Protein AF-A0A7K3VJS0-F1 (afdb_monomer)

Organism: Rhizobium leguminosarum (NCBI:txid384)

Nearest PDB structures (foldseek):
  4r7q-assembly1_A-2  TM=4.501E-01  e=2.913E+00  Vibrio cholerae O1 biovar El Tor str. N16961
  7kb3-assembly1_B  TM=5.210E-01  e=4.791E+00  Vibrio cholerae O1 biovar El Tor str. N16961

Secondary structure (DSSP, 8-state):
--HHHHHHHHHHHHHHTHHHHHHHHTT---GGGSS----HHHHHHIIIIII-S-PPPHHHHHH-HHHHHHHHHH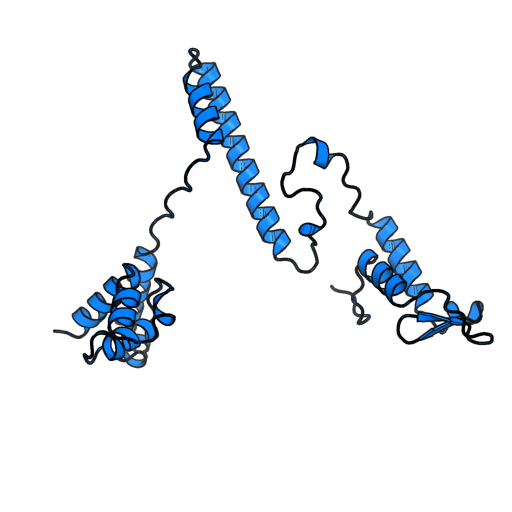HHHT----PPPPPPHHHHHHHHHHHT---HHHHHHHHHHHHHHHHHHHHHHHHHHHHHT-TT--GGGSS-SS--GGGGSS---S--HHHHHHHHHHHHHHH-TTTTSGGGTEEEETTEEEESSSS--EEE-HHHHHHHHHHHT--TTS----

Solvent-accessible surface area (backbone atoms only — not comparable to full-atom values): 13170 Å² total; per-residue (Å²): 135,54,71,65,54,51,51,49,53,38,47,53,29,28,57,74,50,49,42,28,54,53,16,50,76,68,75,42,87,30,72,78,36,65,55,58,64,68,42,53,58,51,39,27,48,40,26,51,73,59,70,67,43,95,49,63,49,36,66,57,34,70,72,34,66,69,56,41,49,51,46,50,53,50,50,60,67,65,61,61,77,74,75,76,76,80,78,48,71,68,55,52,52,51,53,53,54,49,68,68,47,85,52,65,68,63,34,51,54,53,47,52,55,52,52,50,52,50,51,53,51,51,53,52,52,51,51,51,55,54,43,58,71,38,97,87,45,69,58,88,73,50,85,53,104,65,82,51,79,74,59,73,78,71,68,88,79,69,76,50,76,64,58,30,50,53,41,44,53,50,52,49,46,63,61,32,50,80,68,53,22,47,75,68,48,28,37,58,56,93,60,24,34,27,49,69,75,74,77,84,54,71,78,37,51,47,70,58,44,48,51,51,28,60,71,38,70,48,56,96,79,80,58,80,82,128

pLDDT: mean 75.09, std 15.07, range [31.38, 94.44]

Structure (mmCIF, N/CA/C/O backbone):
data_AF-A0A7K3VJS0-F1
#
_entry.id   AF-A0A7K3VJS0-F1
#
loop_
_atom_site.group_PDB
_atom_site.id
_atom_site.type_symbol
_atom_site.label_atom_id
_atom_site.label_alt_id
_atom_site.label_comp_id
_atom_site.label_asym_id
_atom_site.label_entity_id
_atom_site.label_seq_id
_atom_site.pdbx_PDB_ins_code
_atom_site.Cartn_x
_atom_site.Cartn_y
_atom_site.Cartn_z
_atom_site.occupancy
_atom_site.B_iso_or_equiv
_atom_site.auth_seq_id
_atom_site.auth_comp_id
_atom_site.auth_asym_id
_atom_site.auth_atom_id
_atom_site.pdbx_PDB_model_num
ATOM 1 N N . MET A 1 1 ? -3.621 -41.413 -10.146 1.00 56.91 1 MET A N 1
ATOM 2 C CA . MET A 1 1 ? -2.907 -40.200 -9.717 1.00 56.91 1 MET A CA 1
ATOM 3 C C . MET A 1 1 ? -2.670 -40.283 -8.224 1.00 56.91 1 MET A C 1
ATOM 5 O O . MET A 1 1 ? -3.555 -40.734 -7.501 1.00 56.91 1 MET A O 1
ATOM 9 N N . THR A 1 2 ? -1.460 -39.964 -7.783 1.00 78.81 2 THR A N 1
ATOM 10 C CA . THR A 1 2 ? -1.054 -40.026 -6.371 1.00 78.81 2 THR A CA 1
ATOM 11 C C . THR A 1 2 ? -1.471 -38.754 -5.616 1.00 78.81 2 THR A C 1
ATOM 13 O O . THR A 1 2 ? -1.730 -37.713 -6.218 1.00 78.81 2 THR A O 1
ATOM 16 N N . LEU A 1 3 ? -1.534 -38.809 -4.278 1.00 77.75 3 LEU A N 1
ATOM 17 C CA . LEU A 1 3 ? -1.920 -37.675 -3.416 1.00 77.75 3 LEU A CA 1
ATOM 18 C C . LEU A 1 3 ? -1.090 -36.401 -3.684 1.00 77.75 3 LEU A C 1
ATOM 20 O O . LEU A 1 3 ? -1.613 -35.287 -3.639 1.00 77.75 3 LEU A O 1
ATOM 24 N N . LEU A 1 4 ? 0.201 -36.576 -3.982 1.00 81.25 4 LEU A N 1
ATOM 25 C CA . LEU A 1 4 ? 1.143 -35.493 -4.271 1.00 81.25 4 LEU A CA 1
ATOM 26 C C . LEU A 1 4 ? 0.910 -34.855 -5.645 1.00 81.25 4 LEU A C 1
ATOM 28 O O . LEU A 1 4 ? 1.086 -33.647 -5.789 1.00 81.25 4 LEU A O 1
ATOM 32 N N . GLU A 1 5 ? 0.479 -35.627 -6.643 1.00 84.50 5 GLU A N 1
ATOM 33 C CA . GLU A 1 5 ? 0.132 -35.097 -7.968 1.00 84.50 5 GLU A CA 1
ATOM 34 C C . GLU A 1 5 ? -1.086 -34.175 -7.884 1.00 84.50 5 GLU A C 1
ATOM 36 O O . GLU A 1 5 ? -1.047 -33.061 -8.402 1.00 84.50 5 GLU A O 1
ATOM 41 N N . HIS A 1 6 ? -2.123 -34.590 -7.149 1.00 84.00 6 HIS A N 1
ATOM 42 C CA . HIS A 1 6 ? -3.310 -33.767 -6.900 1.00 84.00 6 HIS A CA 1
ATOM 43 C C . HIS A 1 6 ? -2.983 -32.475 -6.138 1.00 84.00 6 HIS A C 1
ATOM 45 O O . HIS A 1 6 ? -3.546 -31.421 -6.435 1.00 84.00 6 HIS A O 1
ATOM 51 N N . LEU A 1 7 ? -2.074 -32.547 -5.158 1.00 87.12 7 LEU A N 1
ATOM 52 C CA . LEU A 1 7 ? -1.597 -31.377 -4.421 1.00 87.12 7 LEU A CA 1
ATOM 53 C C . LEU A 1 7 ? -0.838 -30.421 -5.350 1.00 87.12 7 LEU A C 1
ATOM 55 O O . LEU A 1 7 ? -1.084 -29.217 -5.337 1.00 87.12 7 LEU A O 1
ATOM 59 N N . ARG A 1 8 ? 0.063 -30.959 -6.178 1.00 89.25 8 ARG A N 1
ATOM 60 C CA . ARG A 1 8 ? 0.857 -30.188 -7.135 1.00 89.25 8 ARG A CA 1
ATOM 61 C C . ARG A 1 8 ? -0.026 -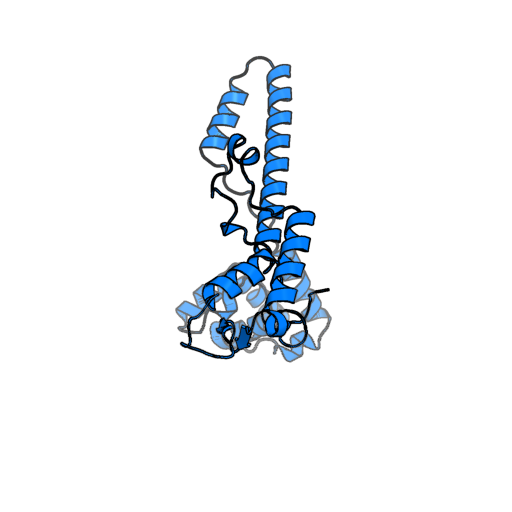29.466 -8.148 1.00 89.25 8 ARG A C 1
ATOM 63 O O . ARG A 1 8 ? 0.146 -28.263 -8.323 1.00 89.25 8 ARG A O 1
ATOM 70 N N . GLU A 1 9 ? -0.965 -30.178 -8.770 1.00 89.06 9 GLU A N 1
ATOM 71 C CA . GLU A 1 9 ? -1.903 -29.605 -9.742 1.00 89.06 9 GLU A CA 1
ATOM 72 C C . GLU A 1 9 ? -2.712 -28.465 -9.115 1.00 89.06 9 GLU A C 1
ATOM 74 O O . GLU A 1 9 ? -2.787 -27.375 -9.680 1.00 89.06 9 GLU A O 1
ATOM 79 N N . ALA A 1 10 ? -3.244 -28.673 -7.906 1.00 87.75 10 ALA A N 1
ATOM 80 C CA . ALA A 1 10 ? -4.001 -27.646 -7.201 1.00 87.75 10 ALA A CA 1
ATOM 81 C C . ALA A 1 10 ? -3.157 -26.401 -6.886 1.00 87.75 10 ALA A C 1
ATOM 83 O O . ALA A 1 10 ? -3.608 -25.274 -7.101 1.00 87.75 10 ALA A O 1
ATOM 84 N N . CYS A 1 11 ? -1.921 -26.582 -6.411 1.00 88.62 11 CYS A N 1
ATOM 85 C CA . CYS A 1 11 ? -0.998 -25.475 -6.163 1.00 88.62 11 CYS A CA 1
ATOM 86 C C . CYS A 1 11 ? -0.694 -24.694 -7.451 1.00 88.62 11 CYS A C 1
ATOM 88 O O . CYS A 1 11 ? -0.784 -23.465 -7.455 1.00 88.62 11 CYS A O 1
ATOM 90 N N . ASP A 1 12 ? -0.368 -25.390 -8.544 1.00 89.25 12 ASP A N 1
ATOM 91 C CA . ASP A 1 12 ? -0.012 -24.770 -9.825 1.00 89.25 12 ASP A CA 1
ATOM 92 C C . ASP A 1 12 ? -1.211 -24.020 -10.443 1.00 89.25 12 ASP A C 1
ATOM 94 O O . ASP A 1 12 ? -1.058 -22.896 -10.934 1.00 89.25 12 ASP A O 1
ATOM 98 N N . ALA A 1 13 ? -2.427 -24.562 -10.334 1.00 87.31 13 ALA A N 1
ATOM 99 C CA . ALA A 1 13 ? -3.652 -23.911 -10.804 1.00 87.31 13 ALA A CA 1
ATOM 100 C C . ALA A 1 13 ? -4.009 -22.641 -10.007 1.00 87.31 13 ALA A C 1
ATOM 102 O O . ALA A 1 13 ? -4.456 -21.645 -10.584 1.00 87.31 13 ALA A O 1
ATOM 103 N N . ILE A 1 14 ? -3.798 -22.640 -8.685 1.00 87.94 14 ILE A N 1
ATOM 104 C CA . ILE A 1 14 ? -4.045 -21.465 -7.830 1.00 87.94 14 ILE A CA 1
ATOM 105 C C . ILE A 1 14 ? -3.008 -20.367 -8.101 1.00 87.94 14 ILE A C 1
ATOM 107 O O . ILE A 1 14 ? -3.371 -19.196 -8.228 1.00 87.94 14 ILE A O 1
ATOM 111 N N . ILE A 1 15 ? -1.726 -20.728 -8.226 1.00 86.62 15 ILE A N 1
ATOM 112 C CA . ILE A 1 15 ? -0.634 -19.767 -8.455 1.00 86.62 15 ILE A CA 1
ATOM 113 C C . ILE A 1 15 ? -0.745 -19.121 -9.839 1.00 86.62 15 ILE A C 1
ATOM 115 O O . ILE A 1 15 ? -0.616 -17.902 -9.964 1.00 86.62 15 ILE A O 1
ATOM 119 N N . SER A 1 16 ? -1.009 -19.920 -10.875 1.00 84.06 16 SER A N 1
ATOM 120 C CA . SER A 1 16 ? -1.151 -19.436 -12.256 1.00 84.06 16 SER A CA 1
ATOM 121 C C . SER A 1 16 ? -2.384 -18.552 -12.464 1.00 84.06 16 SER A C 1
ATOM 123 O O . SER A 1 16 ? -2.432 -17.771 -13.413 1.00 84.06 16 SER A O 1
ATOM 125 N N . GLY A 1 17 ? -3.371 -18.636 -11.568 1.00 83.62 17 GLY A N 1
ATOM 126 C CA . GLY A 1 17 ? -4.652 -17.955 -11.716 1.00 83.62 17 GLY A CA 1
ATOM 127 C C . GLY A 1 17 ? -5.646 -18.701 -12.608 1.00 83.62 17 GLY A C 1
ATOM 128 O O . GLY A 1 17 ? -6.677 -18.128 -12.933 1.00 83.62 17 GLY A O 1
ATOM 129 N N . GLN A 1 18 ? -5.389 -19.967 -12.953 1.00 86.62 18 GLN A N 1
ATOM 130 C CA . GLN A 1 18 ? -6.345 -20.822 -13.669 1.00 86.62 18 GLN A CA 1
ATOM 131 C C . GLN A 1 18 ? -7.509 -21.275 -12.773 1.00 86.62 18 GLN A C 1
ATOM 133 O O . GLN A 1 18 ? -8.640 -21.405 -13.238 1.00 86.62 18 GLN A O 1
ATOM 138 N N . ALA A 1 19 ? -7.270 -21.451 -11.470 1.00 86.00 19 ALA A N 1
ATOM 139 C CA . ALA A 1 19 ? -8.288 -21.872 -10.506 1.00 86.00 19 ALA A CA 1
ATOM 140 C C . ALA A 1 19 ? -9.569 -21.005 -10.479 1.00 86.00 19 ALA A C 1
ATOM 142 O O . ALA A 1 19 ? -10.664 -21.576 -10.502 1.00 86.00 19 ALA A O 1
ATOM 143 N N . PRO A 1 20 ? -9.511 -19.654 -10.444 1.00 88.06 20 PRO A N 1
ATOM 144 C CA . PRO A 1 20 ? -10.721 -18.835 -10.510 1.00 88.06 20 PRO A CA 1
ATOM 145 C C . PRO A 1 20 ? -11.451 -18.940 -11.856 1.00 88.06 20 PRO A C 1
ATOM 147 O O . PRO A 1 20 ? -12.677 -18.820 -11.870 1.00 88.06 20 PRO A O 1
ATOM 150 N N . ASP A 1 21 ? -10.743 -19.169 -12.962 1.00 87.56 21 ASP A N 1
ATOM 151 C CA . ASP A 1 21 ? -11.348 -19.279 -14.293 1.00 87.56 21 ASP A CA 1
ATOM 152 C C . ASP A 1 21 ? -12.063 -20.624 -14.471 1.00 87.56 21 ASP A C 1
ATOM 154 O O . ASP A 1 21 ? -13.219 -20.662 -14.899 1.00 87.56 21 ASP A O 1
ATOM 158 N N . GLU A 1 22 ? -11.449 -21.718 -14.020 1.00 88.25 22 GLU A N 1
ATOM 159 C CA . GLU A 1 22 ? -12.091 -23.034 -13.979 1.00 88.25 22 GLU A CA 1
ATOM 160 C C . GLU A 1 22 ? -13.287 -23.067 -13.009 1.00 88.25 22 GLU A C 1
ATOM 162 O O . GLU A 1 22 ? -14.330 -23.649 -13.318 1.00 88.25 22 GLU A O 1
ATOM 167 N N . ALA A 1 23 ? -13.187 -22.397 -11.854 1.00 87.12 23 ALA A N 1
ATOM 168 C CA . ALA A 1 23 ? -14.299 -22.280 -10.909 1.00 87.12 23 ALA A CA 1
ATOM 169 C C . ALA A 1 23 ? -15.492 -21.525 -11.520 1.00 87.12 23 ALA A C 1
ATOM 171 O O . ALA A 1 23 ? -16.637 -21.960 -11.369 1.00 87.12 23 ALA A O 1
ATOM 172 N N . LYS A 1 24 ? -15.241 -20.436 -12.263 1.00 88.00 24 LYS A N 1
ATOM 173 C CA . LYS A 1 24 ? -16.286 -19.712 -13.007 1.00 88.00 24 LYS A CA 1
ATOM 174 C C . LYS A 1 24 ? -16.923 -20.584 -14.083 1.00 88.00 24 LYS A C 1
ATOM 176 O O . LYS A 1 24 ? -18.149 -20.601 -14.180 1.00 88.00 24 LYS A O 1
ATOM 181 N N . ALA A 1 25 ? -16.123 -21.332 -14.847 1.00 88.25 25 ALA A N 1
ATOM 182 C CA . ALA A 1 25 ? -16.627 -22.244 -15.875 1.00 88.25 25 ALA A CA 1
ATOM 183 C C . ALA A 1 25 ? -17.594 -23.290 -15.290 1.00 88.25 25 ALA A C 1
ATOM 185 O O . ALA A 1 25 ? -18.598 -23.632 -15.911 1.00 88.25 25 ALA A O 1
ATOM 186 N N . LYS A 1 26 ? -17.344 -23.735 -14.053 1.00 85.94 26 LYS A N 1
ATOM 187 C CA . LYS A 1 26 ? -18.196 -24.683 -13.319 1.00 85.94 26 LYS A CA 1
ATOM 188 C C . LYS A 1 26 ? -19.285 -24.040 -12.451 1.00 85.94 26 LYS A C 1
ATOM 190 O O . LYS A 1 26 ? -19.929 -24.748 -11.681 1.00 85.94 26 LYS A O 1
ATOM 195 N N . LYS A 1 27 ? -19.519 -22.725 -12.564 1.00 84.81 27 LYS A N 1
ATOM 196 C CA . LYS A 1 27 ? -20.492 -21.960 -11.752 1.00 84.81 27 LYS A CA 1
ATOM 197 C C . LYS A 1 27 ? -20.283 -22.108 -10.232 1.00 84.81 27 LYS A C 1
ATOM 199 O O . LYS A 1 27 ? -21.239 -22.057 -9.463 1.00 84.81 27 LYS A O 1
ATOM 204 N N . GLN A 1 28 ? -19.038 -22.292 -9.800 1.00 85.94 28 GLN A N 1
ATOM 205 C CA . GLN A 1 28 ? -18.643 -22.357 -8.391 1.00 85.94 28 GLN A CA 1
ATOM 206 C C . GLN A 1 28 ? -18.147 -20.993 -7.897 1.00 85.94 28 GLN A C 1
ATOM 208 O O . GLN A 1 28 ? -17.777 -20.119 -8.689 1.00 85.94 28 GLN A O 1
ATOM 213 N N . ASP A 1 29 ? -18.113 -20.804 -6.575 1.00 82.25 29 ASP A N 1
ATOM 214 C CA . ASP A 1 29 ? -17.573 -19.575 -5.995 1.00 82.25 29 ASP A CA 1
ATOM 215 C C . ASP A 1 29 ? -16.065 -19.453 -6.284 1.00 82.25 29 ASP A C 1
ATOM 217 O O . ASP A 1 29 ? -15.248 -20.267 -5.849 1.00 82.25 29 ASP A O 1
ATOM 221 N N . SER A 1 30 ? -15.703 -18.414 -7.039 1.00 83.81 30 SER A N 1
ATOM 222 C CA . SER A 1 30 ? -14.322 -18.113 -7.429 1.00 83.81 30 SER A CA 1
ATOM 223 C C . SER A 1 30 ? -13.628 -17.143 -6.474 1.00 83.81 30 SER A C 1
ATOM 225 O O . SER A 1 30 ? -12.427 -16.913 -6.617 1.00 83.81 30 SER A O 1
ATOM 227 N N . ARG A 1 31 ? -14.346 -16.555 -5.500 1.00 84.44 31 ARG A N 1
ATOM 228 C CA . ARG A 1 31 ? -13.806 -15.520 -4.598 1.00 84.44 31 ARG A CA 1
ATOM 229 C C . ARG A 1 31 ? -12.595 -16.013 -3.814 1.00 84.44 31 ARG A C 1
ATOM 231 O O . ARG A 1 31 ? -11.603 -15.295 -3.737 1.00 84.44 31 ARG A O 1
ATOM 238 N N . GLN A 1 32 ? -12.654 -17.246 -3.321 1.00 81.19 32 GLN A N 1
ATOM 239 C CA . GLN A 1 32 ? -11.583 -17.878 -2.545 1.00 81.19 32 GLN A CA 1
ATOM 240 C C . GLN A 1 32 ? -10.274 -18.081 -3.334 1.00 81.19 32 GLN A C 1
ATOM 242 O O . GLN A 1 32 ? -9.201 -18.094 -2.742 1.00 81.19 32 GLN A O 1
ATOM 247 N N . PHE A 1 33 ? -10.345 -18.174 -4.668 1.00 84.25 33 PHE A N 1
ATOM 248 C CA . PHE A 1 33 ? -9.181 -18.376 -5.543 1.00 84.25 33 PHE A CA 1
ATOM 249 C C . PHE A 1 33 ? -8.634 -17.073 -6.145 1.00 84.25 33 PHE A C 1
ATOM 251 O O . PHE A 1 33 ? -7.720 -17.106 -6.967 1.00 84.25 33 PHE A O 1
ATOM 258 N N . ARG A 1 34 ? -9.205 -15.911 -5.792 1.00 81.19 34 ARG A N 1
ATOM 259 C CA . ARG A 1 34 ? -8.743 -14.613 -6.316 1.00 81.19 34 ARG A CA 1
ATOM 260 C C . ARG A 1 34 ? -7.384 -14.223 -5.758 1.00 81.19 34 ARG A C 1
ATOM 262 O O . ARG A 1 34 ? -6.564 -13.661 -6.482 1.00 81.19 34 ARG A O 1
ATOM 269 N N . SER A 1 35 ? -7.151 -14.498 -4.477 1.00 75.19 35 SER A N 1
ATOM 270 C CA . SER A 1 35 ? -5.809 -14.431 -3.923 1.00 75.19 35 SER A CA 1
ATOM 271 C C . SER A 1 35 ? -5.036 -15.615 -4.495 1.00 75.19 35 SER A C 1
ATOM 273 O O . SER A 1 35 ? -5.363 -16.768 -4.231 1.00 75.19 35 SER A O 1
ATOM 275 N N . ARG A 1 36 ? -3.993 -15.343 -5.286 1.00 81.81 36 ARG A N 1
ATOM 276 C CA . ARG A 1 36 ? -3.051 -16.353 -5.816 1.00 81.81 36 ARG A CA 1
ATOM 277 C C . ARG A 1 36 ? -2.152 -16.938 -4.712 1.00 81.81 36 ARG A C 1
ATOM 279 O O . ARG A 1 36 ? -0.967 -17.183 -4.913 1.00 81.81 36 ARG A O 1
ATOM 286 N N . ILE A 1 37 ? -2.711 -17.069 -3.513 1.00 85.56 37 ILE A N 1
ATOM 287 C CA . ILE A 1 37 ? -2.088 -17.582 -2.306 1.00 85.56 37 ILE A CA 1
ATOM 288 C C . ILE A 1 37 ? -2.635 -18.989 -2.117 1.00 85.56 37 ILE A C 1
ATOM 290 O O . ILE A 1 37 ? -3.847 -19.207 -2.018 1.00 85.56 37 ILE A O 1
ATOM 294 N N . VAL A 1 38 ? -1.725 -19.948 -2.062 1.00 88.06 38 VAL A N 1
ATOM 295 C CA . VAL A 1 38 ? -2.057 -21.345 -1.845 1.00 88.06 38 VAL A CA 1
ATOM 296 C C . VAL A 1 38 ? -2.277 -21.557 -0.352 1.00 88.06 38 VAL A C 1
ATOM 298 O O . VAL A 1 38 ? -1.357 -21.414 0.447 1.00 88.06 38 VAL A O 1
ATOM 301 N N . THR A 1 39 ? -3.495 -21.903 0.047 1.00 89.19 39 THR A N 1
ATOM 302 C CA . THR A 1 39 ? -3.802 -22.322 1.421 1.00 89.19 39 THR A CA 1
ATOM 303 C C . THR A 1 39 ? -4.314 -23.763 1.408 1.00 89.19 39 THR A C 1
ATOM 305 O O . THR A 1 39 ? -4.904 -24.182 0.407 1.00 89.19 39 THR A O 1
ATOM 308 N N . PRO A 1 40 ? -4.148 -24.534 2.500 1.00 88.88 40 PRO A N 1
ATOM 309 C CA . PRO A 1 40 ? -4.702 -25.889 2.598 1.00 88.88 40 PRO A CA 1
ATOM 310 C C . PRO A 1 40 ? -6.205 -25.952 2.297 1.00 88.88 40 PRO A C 1
ATOM 312 O O . PRO A 1 40 ? -6.701 -26.916 1.719 1.00 88.88 40 PRO A O 1
ATOM 315 N N . GLU A 1 41 ? -6.927 -24.897 2.670 1.00 88.50 41 GLU A N 1
ATOM 316 C CA . GLU A 1 41 ? -8.360 -24.770 2.436 1.00 88.50 41 GLU A CA 1
ATOM 317 C C . GLU A 1 41 ? -8.674 -24.509 0.961 1.00 88.50 41 GLU A C 1
ATOM 319 O O . GLU A 1 41 ? -9.507 -25.208 0.389 1.00 88.50 41 GLU A O 1
ATOM 324 N N . ASN A 1 42 ? -7.938 -23.604 0.307 1.00 88.94 42 ASN A N 1
ATOM 325 C CA . ASN A 1 42 ? -8.073 -23.368 -1.129 1.00 88.94 42 ASN A CA 1
ATOM 326 C C . ASN A 1 42 ? -7.761 -24.636 -1.937 1.00 88.94 42 ASN A C 1
ATOM 328 O O . ASN A 1 42 ? -8.504 -24.963 -2.858 1.00 88.94 42 ASN A O 1
ATOM 332 N N . ILE A 1 43 ? -6.720 -25.392 -1.571 1.00 88.12 43 ILE A N 1
ATOM 333 C CA . ILE A 1 43 ? -6.383 -26.655 -2.246 1.00 88.12 43 ILE A CA 1
ATOM 334 C C . ILE A 1 43 ? -7.538 -27.653 -2.131 1.00 88.12 43 ILE A C 1
ATOM 336 O O . ILE A 1 43 ? -8.010 -28.170 -3.142 1.00 88.12 43 ILE A O 1
ATOM 340 N N . TYR A 1 44 ? -8.035 -27.891 -0.915 1.00 88.19 44 TYR A N 1
ATOM 341 C CA . TYR A 1 44 ? -9.140 -28.823 -0.696 1.00 88.19 44 TYR A CA 1
ATOM 342 C C . TYR A 1 44 ? -10.395 -28.424 -1.483 1.00 88.19 44 TYR A C 1
ATOM 344 O O . TYR A 1 44 ? -11.015 -29.257 -2.147 1.00 88.19 44 TYR A O 1
ATOM 352 N N . GLN A 1 45 ? -10.754 -27.138 -1.447 1.00 86.19 45 GLN A N 1
ATOM 353 C CA . GLN A 1 45 ? -11.915 -26.618 -2.165 1.00 86.19 45 GLN A CA 1
ATOM 354 C C . GLN A 1 45 ? -11.745 -26.732 -3.683 1.00 86.19 45 GLN A C 1
ATOM 356 O O . GLN A 1 45 ? -12.710 -27.052 -4.375 1.00 86.19 45 GLN A O 1
ATOM 361 N N . TYR A 1 46 ? -10.538 -26.513 -4.205 1.00 87.19 46 TYR A N 1
ATOM 362 C CA . TYR A 1 46 ? -10.240 -26.675 -5.625 1.00 87.19 46 TYR A CA 1
ATOM 363 C C . TYR A 1 46 ? -10.385 -28.138 -6.066 1.00 87.19 46 TYR A C 1
ATOM 365 O O . TYR A 1 46 ? -11.159 -28.429 -6.980 1.00 87.19 46 TYR A O 1
ATOM 373 N N . CYS A 1 47 ? -9.752 -29.076 -5.358 1.00 87.75 47 CYS A N 1
ATOM 374 C CA . CYS A 1 47 ? -9.854 -30.508 -5.652 1.00 87.75 47 CYS A CA 1
ATOM 375 C C . CYS A 1 47 ? -11.315 -30.990 -5.613 1.00 87.75 47 CYS A C 1
ATOM 377 O O . CYS A 1 47 ? -11.809 -31.579 -6.574 1.00 87.75 47 CYS A O 1
ATOM 379 N N . LYS A 1 48 ? -12.044 -30.647 -4.542 1.00 85.94 48 LYS A N 1
ATOM 380 C CA . LYS A 1 48 ? -13.414 -31.120 -4.310 1.00 85.94 48 LYS A CA 1
ATOM 381 C C . LYS A 1 48 ? -14.451 -30.468 -5.223 1.00 85.94 48 LYS A C 1
ATOM 383 O O . LYS A 1 48 ? -15.279 -31.163 -5.806 1.00 85.94 48 LYS A O 1
ATOM 388 N N . LYS A 1 49 ? -14.459 -29.134 -5.316 1.00 82.62 49 LYS A N 1
ATOM 389 C CA . LYS A 1 49 ? -15.521 -28.385 -6.015 1.00 82.62 49 LYS A CA 1
ATOM 390 C C . LYS A 1 49 ? -15.198 -28.108 -7.474 1.00 82.62 49 LYS A C 1
ATOM 392 O O . LYS A 1 49 ? -16.118 -28.047 -8.285 1.00 82.62 49 LYS A O 1
ATOM 397 N N . VAL A 1 50 ? -13.922 -27.911 -7.809 1.00 83.50 50 VAL A N 1
ATOM 398 C CA . VAL A 1 50 ? -13.516 -27.552 -9.172 1.00 83.50 50 VAL A CA 1
ATOM 399 C C . VAL A 1 50 ? -13.129 -28.789 -9.960 1.00 83.50 50 VAL A C 1
ATOM 401 O O . VAL A 1 50 ? -13.646 -28.959 -11.052 1.00 83.50 50 VAL A O 1
ATOM 404 N N . LYS A 1 51 ? -12.293 -29.693 -9.455 1.00 84.12 51 LYS A N 1
ATOM 405 C CA . LYS A 1 51 ? -11.876 -30.873 -10.238 1.00 84.12 51 LYS A CA 1
ATOM 406 C C . LYS A 1 51 ? -12.694 -32.138 -9.970 1.00 84.12 51 LYS A C 1
ATOM 408 O O . LYS A 1 51 ? -12.679 -33.034 -10.805 1.00 84.12 51 LYS A O 1
ATOM 413 N N . SER A 1 52 ? -13.476 -32.161 -8.890 1.00 81.31 52 SER A N 1
ATOM 414 C CA . SER A 1 52 ? -14.357 -33.278 -8.515 1.00 81.31 52 SER A CA 1
ATOM 415 C C . SER A 1 52 ? -13.617 -34.595 -8.241 1.00 81.31 52 SER A C 1
ATOM 417 O O . SER A 1 52 ? -14.208 -35.662 -8.377 1.00 81.31 52 SER A O 1
ATOM 419 N N . TYR A 1 53 ? -12.345 -34.526 -7.835 1.00 82.44 53 TYR A N 1
ATOM 420 C CA . TYR A 1 53 ? -11.589 -35.677 -7.335 1.00 82.44 53 TYR A CA 1
ATOM 421 C C . TYR A 1 53 ? -11.308 -35.533 -5.834 1.00 82.44 53 TYR A C 1
ATOM 423 O O . TYR A 1 53 ? -11.209 -34.420 -5.305 1.00 82.44 53 TYR A O 1
ATOM 431 N N . ASP A 1 54 ? -11.143 -36.667 -5.146 1.00 76.44 54 ASP A N 1
ATOM 432 C CA . ASP A 1 54 ? -10.765 -36.690 -3.732 1.00 76.44 54 ASP A CA 1
ATOM 433 C C . ASP A 1 54 ? -9.281 -36.334 -3.573 1.00 76.44 54 ASP A C 1
ATOM 435 O O . ASP A 1 54 ? -8.370 -37.146 -3.748 1.00 76.44 54 ASP A O 1
ATOM 439 N N . GLY A 1 55 ? -9.039 -35.054 -3.294 1.00 76.56 55 GLY A N 1
ATOM 440 C CA . GLY A 1 55 ? -7.733 -34.534 -2.903 1.00 76.56 55 GLY A CA 1
ATOM 441 C C . GLY A 1 55 ? -7.484 -34.652 -1.393 1.00 76.56 55 GLY A C 1
ATOM 442 O O . GLY A 1 55 ? -8.399 -34.977 -0.631 1.00 76.56 55 GLY A O 1
ATOM 443 N N . PRO A 1 56 ? -6.259 -34.339 -0.929 1.00 80.50 56 PRO A N 1
ATOM 444 C CA . PRO A 1 56 ? -5.959 -34.299 0.497 1.00 80.50 56 PRO A CA 1
ATOM 445 C C . PRO A 1 56 ? -6.899 -33.328 1.218 1.00 80.50 56 PRO A C 1
ATOM 447 O O . PRO A 1 56 ? -7.057 -32.170 0.822 1.00 80.50 56 PRO A O 1
ATOM 450 N N . HIS A 1 57 ? -7.522 -33.802 2.298 1.00 86.25 57 HIS A N 1
ATOM 451 C CA . HIS A 1 57 ? -8.350 -32.954 3.144 1.00 86.25 57 HIS A CA 1
ATOM 452 C C . HIS A 1 57 ? -7.486 -31.867 3.794 1.00 86.25 57 HIS A C 1
ATOM 454 O O . HIS A 1 57 ? -6.337 -32.118 4.161 1.00 86.25 57 HIS A O 1
ATOM 460 N N . PHE A 1 58 ? -8.029 -30.663 3.998 1.00 84.69 58 PHE A N 1
ATOM 461 C CA . PHE A 1 58 ? -7.267 -29.550 4.584 1.00 84.69 58 PHE A CA 1
ATOM 462 C C . PHE A 1 58 ? -6.664 -29.909 5.955 1.00 84.69 58 PHE A C 1
ATOM 464 O O . PHE A 1 58 ? -5.557 -29.484 6.277 1.00 84.69 58 PHE A O 1
ATOM 471 N N . ALA A 1 59 ? -7.369 -30.728 6.744 1.00 87.19 59 ALA A N 1
ATOM 472 C CA . ALA A 1 59 ? -6.884 -31.230 8.030 1.00 87.19 59 ALA A CA 1
ATOM 473 C C . ALA A 1 59 ? -5.668 -32.156 7.866 1.00 87.19 59 ALA A C 1
ATOM 475 O O . ALA A 1 59 ? -4.722 -32.060 8.637 1.00 87.19 59 ALA A O 1
ATOM 476 N N . THR A 1 60 ? -5.656 -32.994 6.827 1.00 85.62 60 THR A N 1
ATOM 477 C CA . THR A 1 60 ? -4.533 -33.882 6.499 1.00 85.62 60 THR A CA 1
ATOM 478 C C . THR A 1 60 ? -3.300 -33.088 6.076 1.00 85.62 60 THR A C 1
ATOM 480 O O . THR A 1 60 ? -2.196 -33.406 6.503 1.00 85.62 60 THR A O 1
ATOM 483 N N . ILE A 1 61 ? -3.483 -32.017 5.295 1.00 85.75 61 ILE A N 1
ATOM 484 C CA . ILE A 1 61 ? -2.388 -31.112 4.907 1.00 85.75 61 ILE A CA 1
ATOM 485 C C . ILE A 1 61 ? -1.819 -30.396 6.139 1.00 85.75 61 ILE A C 1
ATOM 487 O O . ILE A 1 61 ? -0.612 -30.242 6.247 1.00 85.75 61 ILE A O 1
ATOM 491 N N . ARG A 1 62 ? -2.673 -29.972 7.082 1.00 87.50 62 ARG A N 1
ATOM 492 C CA . ARG A 1 62 ? -2.229 -29.316 8.325 1.00 87.50 62 ARG A CA 1
ATOM 493 C C . ARG A 1 62 ? -1.548 -30.269 9.306 1.00 87.50 62 ARG A C 1
ATOM 495 O O . ARG A 1 62 ? -0.679 -29.834 10.049 1.00 87.50 62 ARG A O 1
ATOM 502 N N . ALA A 1 63 ? -1.964 -31.533 9.337 1.00 88.50 63 ALA A N 1
ATOM 503 C CA . ALA A 1 63 ? -1.418 -32.535 10.247 1.00 88.50 63 ALA A CA 1
ATOM 504 C C . ALA A 1 63 ? -0.067 -33.097 9.779 1.00 88.50 63 ALA A C 1
ATOM 506 O O . ALA A 1 63 ? 0.716 -33.546 10.611 1.00 88.50 63 ALA A O 1
ATOM 507 N N . ASN A 1 64 ? 0.207 -33.086 8.469 1.00 89.38 64 ASN A N 1
ATOM 508 C CA . ASN A 1 64 ? 1.469 -33.569 7.922 1.00 89.38 64 ASN A CA 1
ATOM 509 C C . ASN A 1 64 ? 2.445 -32.396 7.679 1.00 89.38 64 ASN A C 1
ATOM 511 O O . ASN A 1 64 ? 2.181 -31.569 6.799 1.00 89.38 64 ASN A O 1
ATOM 515 N N . PRO A 1 65 ? 3.578 -32.331 8.404 1.00 88.25 65 PRO A N 1
ATOM 516 C CA . PRO A 1 65 ? 4.537 -31.237 8.271 1.00 88.25 65 PRO A CA 1
ATOM 517 C C . PRO A 1 65 ? 5.157 -31.149 6.868 1.00 88.25 65 PRO A C 1
ATOM 519 O O . PRO A 1 65 ? 5.360 -30.045 6.375 1.00 88.25 65 PRO A O 1
ATOM 522 N N . GLU A 1 66 ? 5.371 -32.275 6.183 1.00 88.25 66 GLU A N 1
ATOM 523 C CA . GLU A 1 66 ? 5.985 -32.304 4.846 1.00 88.25 66 GLU A CA 1
ATOM 524 C C . GLU A 1 66 ? 5.075 -31.666 3.783 1.00 88.25 66 GLU A C 1
ATOM 526 O O . GLU A 1 66 ? 5.524 -30.926 2.905 1.00 88.25 66 GLU A O 1
ATOM 531 N N . LEU A 1 67 ? 3.762 -31.918 3.870 1.00 87.00 67 LEU A N 1
ATOM 532 C CA . LEU A 1 67 ? 2.781 -31.332 2.951 1.00 87.00 67 LEU A CA 1
ATOM 533 C C . LEU A 1 67 ? 2.620 -29.831 3.194 1.00 87.00 67 LEU A C 1
ATOM 535 O O . LEU A 1 67 ? 2.427 -29.063 2.249 1.00 87.00 67 LEU A O 1
ATOM 539 N N . LEU A 1 68 ? 2.691 -29.415 4.455 1.00 88.75 68 LEU A N 1
ATOM 540 C CA . LEU A 1 68 ? 2.613 -28.013 4.832 1.00 88.75 68 LEU A CA 1
ATOM 541 C C . LEU A 1 68 ? 3.855 -27.252 4.355 1.00 88.75 68 LEU A C 1
ATOM 543 O O . LEU A 1 68 ? 3.715 -26.207 3.718 1.00 88.75 68 LEU A O 1
ATOM 547 N N . GLU A 1 69 ? 5.045 -27.819 4.554 1.00 90.50 69 GLU A N 1
ATOM 548 C CA . GLU A 1 69 ? 6.305 -27.272 4.044 1.00 90.50 69 GLU A CA 1
ATOM 549 C C . GLU A 1 69 ? 6.280 -27.131 2.516 1.00 90.50 69 GLU A C 1
ATOM 551 O O . GLU A 1 69 ? 6.649 -26.082 1.979 1.00 90.50 69 GLU A O 1
ATOM 556 N N . TYR A 1 70 ? 5.754 -28.128 1.798 1.00 89.00 70 TYR A N 1
ATOM 557 C CA . TYR A 1 70 ? 5.586 -28.045 0.347 1.00 89.00 70 TYR A CA 1
ATOM 558 C C . TYR A 1 70 ? 4.721 -26.847 -0.077 1.00 89.00 70 TYR A C 1
ATOM 560 O O . TYR A 1 70 ? 5.084 -26.098 -0.991 1.00 89.00 70 TYR A O 1
ATOM 568 N N . VAL A 1 71 ? 3.581 -26.633 0.586 1.00 88.44 71 VAL A N 1
ATOM 569 C CA . VAL A 1 71 ? 2.678 -25.506 0.297 1.00 88.44 71 VAL A CA 1
ATOM 570 C C . VAL A 1 71 ? 3.352 -24.164 0.598 1.00 88.44 71 VAL A C 1
ATOM 572 O O . VAL A 1 71 ? 3.225 -23.213 -0.181 1.00 88.44 71 VAL A O 1
ATOM 575 N N . GLU A 1 72 ? 4.109 -24.075 1.688 1.00 88.56 72 GLU A N 1
ATOM 576 C CA . GLU A 1 72 ? 4.869 -22.874 2.030 1.00 88.56 72 GLU A CA 1
ATOM 577 C C . GLU A 1 72 ? 5.962 -22.557 1.011 1.00 88.56 72 GLU A C 1
ATOM 579 O O . GLU A 1 72 ? 6.078 -21.408 0.574 1.00 88.56 72 GLU A O 1
ATOM 584 N N . LEU A 1 73 ? 6.743 -23.555 0.595 1.00 86.94 73 LEU A N 1
ATOM 585 C CA . LEU A 1 73 ? 7.775 -23.398 -0.431 1.00 86.94 73 LEU A CA 1
ATOM 586 C C . LEU A 1 73 ? 7.167 -22.928 -1.754 1.00 86.94 73 LEU A C 1
ATOM 588 O O . LEU A 1 73 ? 7.704 -22.021 -2.394 1.00 86.94 73 LEU A O 1
ATOM 592 N N . ARG A 1 74 ? 5.997 -23.457 -2.125 1.00 85.50 74 ARG A N 1
ATOM 593 C CA . ARG A 1 74 ? 5.263 -22.999 -3.309 1.00 85.50 74 ARG A CA 1
ATOM 594 C C . ARG A 1 74 ? 4.844 -21.533 -3.203 1.00 85.50 74 ARG A C 1
ATOM 596 O O . ARG A 1 74 ? 5.110 -20.776 -4.134 1.00 85.50 74 ARG A O 1
ATOM 603 N N . ASN A 1 75 ? 4.298 -21.095 -2.070 1.00 85.56 75 ASN A N 1
ATOM 604 C CA . ASN A 1 75 ? 3.970 -19.681 -1.843 1.00 85.56 75 ASN A CA 1
ATOM 605 C C . ASN A 1 75 ? 5.199 -18.759 -1.814 1.00 85.56 75 ASN A C 1
ATOM 607 O O . ASN A 1 75 ? 5.115 -17.602 -2.221 1.00 85.56 75 ASN A O 1
ATOM 611 N N . LYS A 1 76 ? 6.343 -19.237 -1.317 1.00 81.94 76 LYS A N 1
ATOM 612 C CA . LYS A 1 76 ? 7.603 -18.478 -1.347 1.00 81.94 76 LYS A CA 1
ATOM 613 C C . LYS A 1 76 ? 8.103 -18.328 -2.784 1.00 81.94 76 LYS A C 1
ATOM 615 O O . LYS A 1 76 ? 8.473 -17.227 -3.177 1.00 81.94 76 LYS A O 1
ATOM 620 N N . SER A 1 77 ? 8.029 -19.395 -3.582 1.00 73.56 77 SER A N 1
ATOM 621 C CA . SER A 1 77 ? 8.417 -19.383 -5.000 1.00 73.56 77 SER A CA 1
ATOM 622 C C . SER A 1 77 ? 7.484 -18.551 -5.890 1.00 73.56 77 SER A C 1
ATOM 624 O O . SER A 1 77 ? 7.927 -17.994 -6.889 1.00 73.56 77 SER A O 1
ATOM 626 N N . SER A 1 78 ? 6.203 -18.419 -5.521 1.00 67.00 78 SER A N 1
ATOM 627 C CA . SER A 1 78 ? 5.217 -17.638 -6.279 1.00 67.00 78 SER A CA 1
ATOM 628 C C . SER A 1 78 ? 5.312 -16.130 -6.056 1.00 67.00 78 SER A C 1
ATOM 630 O O . SER A 1 78 ? 4.656 -15.367 -6.771 1.00 67.00 78 SER A O 1
ATOM 632 N N . A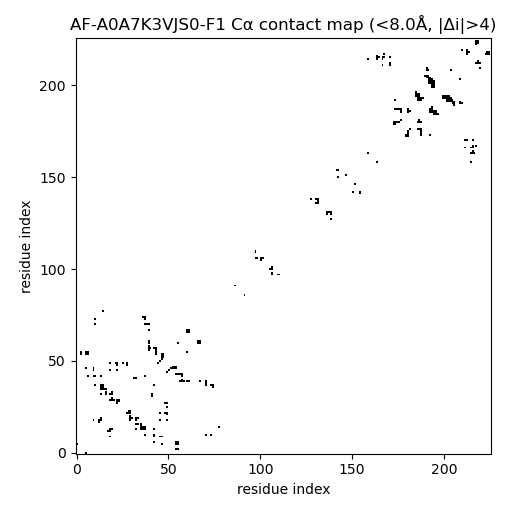RG A 1 79 ? 6.142 -15.672 -5.108 1.00 64.75 79 ARG A N 1
ATOM 633 C CA . ARG A 1 79 ? 6.546 -14.265 -5.002 1.00 64.75 79 ARG A CA 1
ATOM 634 C C . ARG A 1 79 ? 7.497 -13.935 -6.152 1.00 64.75 79 ARG A C 1
ATOM 636 O O . ARG A 1 79 ? 8.681 -13.693 -5.951 1.00 64.75 79 ARG A O 1
ATOM 643 N N . VAL A 1 80 ? 6.960 -13.936 -7.369 1.00 56.12 80 VAL A N 1
ATOM 644 C CA . VAL A 1 80 ? 7.621 -13.361 -8.537 1.00 56.12 80 VAL A CA 1
ATOM 645 C C . VAL A 1 80 ? 7.996 -11.925 -8.156 1.00 56.12 80 VAL A C 1
ATOM 647 O O . VAL A 1 80 ? 7.137 -11.220 -7.606 1.00 56.12 80 VAL A O 1
ATOM 650 N N . PRO A 1 81 ? 9.247 -11.479 -8.383 1.00 53.25 81 PRO A N 1
ATOM 651 C CA . PRO A 1 81 ? 9.599 -10.082 -8.185 1.00 53.25 81 PRO A CA 1
ATOM 652 C C . PRO A 1 81 ? 8.579 -9.252 -8.957 1.00 53.25 81 PRO A C 1
ATOM 654 O O . PRO A 1 81 ? 8.366 -9.484 -10.147 1.00 53.25 81 PRO A O 1
ATOM 657 N N . ARG A 1 82 ? 7.871 -8.362 -8.249 1.00 55.34 82 ARG A N 1
ATOM 658 C CA . ARG A 1 82 ? 6.895 -7.454 -8.857 1.00 55.34 82 ARG A CA 1
ATOM 659 C C . ARG A 1 82 ? 7.529 -6.892 -10.119 1.00 55.34 82 ARG A C 1
ATOM 661 O O . ARG A 1 82 ? 8.594 -6.282 -10.029 1.00 55.34 82 ARG A O 1
ATOM 668 N N . THR A 1 83 ? 6.898 -7.125 -11.268 1.00 53.91 83 THR A N 1
ATOM 669 C CA . THR A 1 83 ? 7.325 -6.511 -12.522 1.00 53.91 83 THR A CA 1
ATOM 670 C C . THR A 1 83 ? 7.510 -5.022 -12.237 1.00 53.91 83 THR A C 1
ATOM 672 O O . THR A 1 83 ? 6.601 -4.436 -11.629 1.00 53.91 83 THR A O 1
ATOM 675 N N . PRO A 1 84 ? 8.675 -4.429 -12.559 1.00 57.56 84 PRO A N 1
ATOM 676 C CA . PRO A 1 84 ? 8.920 -3.032 -12.241 1.00 57.56 84 PRO A CA 1
ATOM 677 C C . PRO A 1 84 ? 7.764 -2.205 -12.795 1.00 57.56 84 PRO A C 1
ATOM 679 O O . PRO A 1 84 ? 7.255 -2.478 -13.888 1.00 57.56 84 PRO A O 1
ATOM 682 N N . ALA A 1 85 ? 7.288 -1.256 -11.989 1.00 61.59 85 ALA A N 1
ATOM 683 C CA . ALA A 1 85 ? 6.189 -0.394 -12.387 1.00 61.59 85 ALA A CA 1
ATOM 684 C C . ALA A 1 85 ? 6.515 0.226 -13.753 1.00 61.59 85 ALA A C 1
ATOM 686 O O . ALA A 1 85 ? 7.647 0.658 -13.980 1.00 61.59 85 ALA A O 1
ATOM 687 N N . LYS A 1 86 ? 5.538 0.237 -14.669 1.00 70.31 86 LYS A N 1
ATOM 688 C CA . LYS A 1 86 ? 5.720 0.874 -15.978 1.00 70.31 86 LYS A CA 1
ATOM 689 C C . LYS A 1 86 ? 6.168 2.320 -15.759 1.00 70.31 86 LYS A C 1
ATOM 691 O O . LYS A 1 86 ? 5.528 3.041 -14.992 1.00 70.31 86 LYS A O 1
ATOM 696 N N . GLN A 1 87 ? 7.257 2.709 -16.419 1.00 75.44 87 GLN A N 1
ATOM 697 C CA . GLN A 1 87 ? 7.738 4.087 -16.396 1.00 75.44 87 GLN A CA 1
ATOM 698 C C . GLN A 1 87 ? 6.654 5.015 -16.954 1.00 75.44 87 GLN A C 1
ATOM 700 O O . GLN A 1 87 ? 5.936 4.651 -17.889 1.00 75.44 87 GLN A O 1
ATOM 705 N N . THR A 1 88 ? 6.502 6.194 -16.355 1.00 82.25 88 THR A N 1
ATOM 706 C CA . THR A 1 88 ? 5.552 7.202 -16.844 1.00 82.25 88 THR A CA 1
ATOM 707 C C . THR A 1 88 ? 6.093 7.884 -18.099 1.00 82.25 88 THR A C 1
ATOM 709 O O . THR A 1 88 ? 7.305 7.978 -18.260 1.00 82.25 88 THR A O 1
ATOM 712 N N . GLU A 1 89 ? 5.220 8.427 -18.954 1.00 82.62 89 GLU A N 1
ATOM 713 C CA . GLU A 1 89 ? 5.629 9.156 -20.174 1.00 82.62 89 GLU A CA 1
ATOM 714 C C . GLU A 1 89 ? 6.671 10.242 -19.869 1.00 82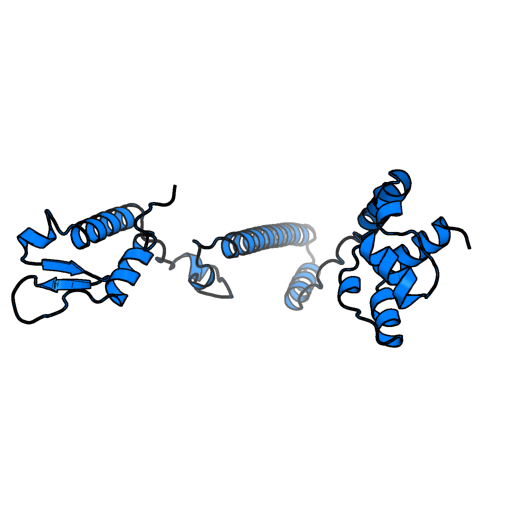.62 89 GLU A C 1
ATOM 716 O O . GLU A 1 89 ? 7.725 10.285 -20.489 1.00 82.62 89 GLU A O 1
ATOM 721 N N . HIS A 1 90 ? 6.462 11.013 -18.800 1.00 81.31 90 HIS A N 1
ATOM 722 C CA . HIS A 1 90 ? 7.430 12.017 -18.358 1.00 81.31 90 HIS A CA 1
ATOM 723 C C . HIS A 1 90 ? 8.793 11.434 -17.928 1.00 81.31 90 HIS A C 1
ATOM 725 O O . HIS A 1 90 ? 9.829 12.054 -18.132 1.00 81.31 90 HIS A O 1
ATOM 731 N N . GLN A 1 91 ? 8.829 10.234 -17.332 1.00 83.00 91 GLN A N 1
ATOM 732 C CA . GLN A 1 91 ? 10.102 9.578 -17.001 1.00 83.00 91 GLN A CA 1
ATOM 733 C C . GLN A 1 91 ? 10.841 9.131 -18.261 1.00 83.00 91 GLN A C 1
ATOM 735 O O . GLN A 1 91 ? 12.067 9.203 -18.292 1.00 83.00 91 GLN A O 1
ATOM 740 N N . VAL A 1 92 ? 10.102 8.690 -19.282 1.00 86.38 92 VAL A N 1
ATOM 741 C CA . VAL A 1 92 ? 10.664 8.353 -20.592 1.00 86.38 92 VAL A CA 1
ATOM 742 C C . VAL A 1 92 ? 11.257 9.604 -21.239 1.00 86.38 92 VAL A C 1
ATOM 744 O O . VAL A 1 92 ? 12.418 9.577 -21.624 1.00 86.38 92 VAL A O 1
ATOM 747 N N . GLU A 1 93 ? 10.533 10.726 -21.243 1.00 90.19 93 GLU A N 1
ATOM 748 C CA . GLU A 1 93 ? 11.029 12.007 -21.770 1.00 90.19 93 GLU A CA 1
ATOM 749 C C . GLU A 1 93 ? 12.311 12.485 -21.075 1.00 90.19 93 GLU A C 1
ATOM 751 O O . GLU A 1 93 ? 13.252 12.916 -21.741 1.00 90.19 93 GLU A O 1
ATOM 756 N N . VAL A 1 94 ? 12.374 12.393 -19.742 1.00 86.69 94 VAL A N 1
ATOM 757 C CA . VAL A 1 94 ? 13.570 12.771 -18.970 1.00 86.69 94 VAL A CA 1
ATOM 758 C C . VAL A 1 94 ? 14.748 11.856 -19.307 1.00 86.69 94 VAL A C 1
ATOM 760 O O . VAL A 1 94 ? 15.849 12.348 -19.541 1.00 86.69 94 VAL A O 1
ATOM 763 N N . ASN A 1 95 ? 14.530 10.541 -19.390 1.00 88.31 95 ASN A N 1
ATOM 764 C CA . ASN A 1 95 ? 15.579 9.594 -19.779 1.00 88.31 95 ASN A CA 1
ATOM 765 C C . ASN A 1 95 ? 16.076 9.863 -21.210 1.00 88.31 95 ASN A C 1
ATOM 767 O O . ASN A 1 95 ? 17.279 9.839 -21.466 1.00 88.31 95 ASN A O 1
ATOM 771 N N . ASP A 1 96 ? 15.166 10.163 -22.136 1.00 91.50 96 ASP A N 1
ATOM 772 C CA . ASP A 1 96 ? 15.503 10.509 -23.515 1.00 91.50 96 ASP A CA 1
ATOM 773 C C . ASP A 1 96 ? 16.290 11.821 -23.595 1.00 91.50 96 ASP A C 1
ATOM 775 O O . ASP A 1 96 ? 17.228 11.925 -24.385 1.00 91.50 96 ASP A O 1
ATOM 779 N N . ALA A 1 97 ? 15.957 12.812 -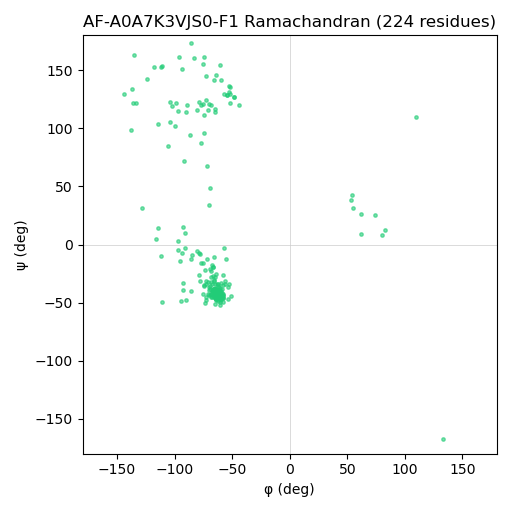22.763 1.00 88.75 97 ALA A N 1
ATOM 780 C CA . ALA A 1 97 ? 16.714 14.054 -22.654 1.00 88.75 97 ALA A CA 1
ATOM 781 C C . ALA A 1 97 ? 18.140 13.809 -22.133 1.00 88.75 97 ALA A C 1
ATOM 783 O O . ALA A 1 97 ? 19.090 14.318 -22.727 1.00 88.75 97 ALA A O 1
ATOM 784 N N . LEU A 1 98 ? 18.305 12.976 -21.099 1.00 88.38 98 LEU A N 1
ATOM 785 C CA . LEU A 1 98 ? 19.620 12.590 -20.567 1.00 88.38 98 LEU A CA 1
ATOM 786 C C . LEU A 1 98 ? 20.469 11.855 -21.611 1.00 88.38 98 LEU A C 1
ATOM 788 O O . LEU A 1 98 ? 21.667 12.101 -21.736 1.00 88.38 98 LEU A O 1
ATOM 792 N N . ASN A 1 99 ? 19.853 10.988 -22.414 1.00 89.44 99 ASN A N 1
ATOM 793 C CA . ASN A 1 99 ? 20.550 10.240 -23.460 1.00 89.44 99 ASN A CA 1
ATOM 794 C C . ASN A 1 99 ? 21.045 11.118 -24.619 1.00 89.44 99 ASN A C 1
ATOM 796 O O . ASN A 1 99 ? 21.991 10.735 -25.307 1.00 89.44 99 ASN A O 1
ATOM 800 N N . ARG A 1 100 ? 20.438 12.292 -24.831 1.00 92.31 100 ARG A N 1
ATOM 801 C CA . ARG A 1 100 ? 20.859 13.265 -25.855 1.00 92.31 100 ARG A CA 1
ATOM 802 C C . ARG A 1 100 ? 22.082 14.088 -25.443 1.00 92.31 100 ARG A C 1
ATOM 804 O O . ARG A 1 100 ? 22.616 14.812 -26.279 1.00 92.31 100 ARG A O 1
ATOM 811 N N . ILE A 1 101 ? 22.530 13.989 -24.192 1.00 90.75 101 ILE A N 1
ATOM 812 C CA . ILE A 1 101 ? 23.720 14.689 -23.705 1.00 90.75 101 ILE A CA 1
ATOM 813 C C . ILE A 1 101 ? 24.973 13.990 -24.248 1.00 90.75 101 ILE A C 1
ATOM 815 O O . ILE A 1 101 ? 25.192 12.799 -24.016 1.00 90.75 101 ILE A O 1
ATOM 819 N N . THR A 1 102 ? 25.788 14.742 -24.991 1.00 89.06 102 THR A N 1
ATOM 820 C CA . THR A 1 102 ? 26.999 14.239 -25.662 1.00 89.06 102 THR A CA 1
ATOM 821 C C . THR A 1 102 ? 28.150 13.991 -24.687 1.00 89.06 102 THR A C 1
ATOM 823 O O . THR A 1 102 ? 28.935 13.066 -24.880 1.00 89.06 102 THR A O 1
ATOM 826 N N . SER A 1 103 ? 28.252 14.824 -23.648 1.00 94.44 103 SER A N 1
ATOM 827 C CA . SER A 1 103 ? 29.262 14.717 -22.594 1.00 94.44 103 SER A CA 1
ATOM 828 C C . SER A 1 103 ? 28.948 13.533 -21.680 1.00 94.44 103 SER A C 1
ATOM 830 O O . SER A 1 103 ? 27.842 13.424 -21.150 1.00 94.44 103 SER A O 1
ATOM 832 N N . ILE A 1 104 ? 29.909 12.621 -21.527 1.00 88.12 104 ILE A N 1
ATOM 833 C CA . ILE A 1 104 ? 29.728 11.396 -20.737 1.00 88.12 104 ILE A CA 1
ATOM 834 C C . ILE A 1 104 ? 29.664 11.730 -19.245 1.00 88.12 104 ILE A C 1
ATOM 836 O O . ILE A 1 104 ? 28.786 11.209 -18.559 1.00 88.12 104 ILE A O 1
ATOM 840 N N . ASP A 1 105 ? 30.532 12.629 -18.781 1.00 90.25 105 ASP A N 1
ATOM 841 C CA . ASP A 1 105 ? 30.650 12.994 -17.367 1.00 90.25 105 ASP A CA 1
ATOM 842 C C . ASP A 1 105 ? 29.409 13.759 -16.882 1.00 90.25 105 ASP A C 1
ATOM 844 O O . ASP A 1 105 ? 28.831 13.428 -15.843 1.00 90.25 105 ASP A O 1
ATOM 848 N N . ASP A 1 106 ? 28.917 14.713 -17.682 1.00 88.50 106 ASP A N 1
ATOM 849 C CA . ASP A 1 106 ? 27.692 15.458 -17.361 1.00 88.50 106 ASP A CA 1
ATOM 850 C C . ASP A 1 106 ? 26.472 14.537 -17.357 1.00 88.50 106 ASP A C 1
ATOM 852 O O . ASP A 1 106 ? 25.613 14.612 -16.478 1.00 88.50 106 ASP A O 1
ATOM 856 N N . ARG A 1 107 ? 26.403 13.621 -18.331 1.00 91.00 107 ARG A N 1
ATOM 857 C CA . ARG A 1 107 ? 25.326 12.637 -18.407 1.00 91.00 107 ARG A CA 1
ATOM 858 C C . ARG A 1 107 ? 25.326 11.736 -17.178 1.00 91.00 107 ARG A C 1
ATOM 860 O O . ARG A 1 107 ? 24.260 11.507 -16.621 1.00 91.00 107 ARG A O 1
ATOM 867 N N . GLN A 1 108 ? 26.484 11.226 -16.762 1.00 90.56 108 GLN A N 1
ATOM 868 C CA . GLN A 1 108 ? 26.581 10.358 -15.589 1.00 90.56 108 GLN A CA 1
ATOM 869 C C . GLN A 1 108 ? 26.168 11.092 -14.308 1.00 90.56 108 GLN A C 1
ATOM 871 O O . GLN A 1 108 ? 25.358 10.567 -13.550 1.00 90.56 108 GLN A O 1
ATOM 876 N N . THR A 1 109 ? 26.642 12.324 -14.119 1.00 92.62 109 THR A N 1
ATOM 877 C CA . THR A 1 109 ? 26.307 13.141 -12.942 1.00 92.62 109 THR A CA 1
ATOM 878 C C . THR A 1 109 ? 24.797 13.385 -12.851 1.00 92.62 109 THR A C 1
ATOM 880 O O . THR A 1 109 ? 24.182 13.186 -11.808 1.00 92.62 109 THR A O 1
ATOM 883 N N . LEU A 1 110 ? 24.162 13.729 -13.975 1.00 89.81 110 LEU A N 1
ATOM 884 C CA . LEU A 1 110 ? 22.714 13.937 -14.030 1.00 89.81 110 LEU A CA 1
ATOM 885 C C . LEU A 1 110 ? 21.916 12.642 -13.833 1.00 89.81 110 LEU A C 1
ATOM 887 O O . LEU A 1 110 ? 20.821 12.680 -13.272 1.00 89.81 110 LEU A O 1
ATOM 891 N N . TRP A 1 111 ? 22.436 11.493 -14.275 1.00 90.38 111 TRP A N 1
ATOM 892 C CA . TRP A 1 111 ? 21.820 10.199 -13.971 1.00 90.38 111 TRP A CA 1
ATOM 893 C C . TRP A 1 111 ? 21.820 9.922 -12.472 1.00 90.38 111 TRP A C 1
ATOM 895 O O . TRP A 1 111 ? 20.777 9.547 -11.941 1.00 90.38 111 TRP A O 1
ATOM 905 N N . GLU A 1 112 ? 22.944 10.150 -11.794 1.00 91.75 112 GLU A N 1
ATOM 906 C CA . GLU A 1 112 ? 23.072 9.954 -10.348 1.00 91.75 112 GLU A CA 1
ATOM 907 C C . GLU A 1 112 ? 22.089 10.848 -9.572 1.00 91.75 112 GLU A C 1
ATOM 909 O O . GLU A 1 112 ? 21.325 10.342 -8.747 1.00 91.75 112 GLU A O 1
ATOM 914 N N . GLU A 1 113 ? 21.999 12.139 -9.911 1.00 90.94 113 GLU A N 1
ATOM 915 C CA . GLU A 1 113 ? 21.038 13.061 -9.285 1.00 90.94 113 GLU A CA 1
ATOM 916 C C . GLU A 1 113 ? 19.574 12.651 -9.526 1.00 90.94 113 GLU A C 1
ATOM 918 O O . GLU A 1 113 ? 18.728 12.728 -8.628 1.00 90.94 113 GLU A O 1
ATOM 923 N N . VAL A 1 114 ? 19.241 12.189 -10.736 1.00 90.31 114 VAL A N 1
ATOM 924 C CA . VAL A 1 114 ? 17.881 11.733 -11.063 1.00 90.31 114 VAL A CA 1
ATOM 925 C C . VAL A 1 114 ? 17.538 10.437 -10.326 1.00 90.31 114 VAL A C 1
ATOM 927 O O . VAL A 1 114 ? 16.398 10.276 -9.875 1.00 90.31 114 VAL A O 1
ATOM 930 N N . GLU A 1 115 ? 18.489 9.517 -10.184 1.00 88.50 115 GLU A N 1
ATOM 931 C CA . GLU A 1 115 ? 18.339 8.282 -9.408 1.00 88.50 115 GLU A CA 1
ATOM 932 C C . GLU A 1 115 ? 18.102 8.602 -7.921 1.00 88.50 115 GLU A C 1
ATOM 934 O O . GLU A 1 115 ? 17.152 8.091 -7.315 1.00 88.50 115 GLU A O 1
ATOM 939 N N . GLU A 1 116 ? 18.888 9.521 -7.354 1.00 91.19 116 GLU A N 1
ATOM 940 C CA . GLU A 1 116 ? 18.750 9.983 -5.971 1.00 91.19 116 GLU A CA 1
ATOM 941 C C . GLU A 1 116 ? 17.395 10.666 -5.739 1.00 91.19 116 GLU A C 1
ATOM 943 O O . GLU A 1 116 ? 16.664 10.327 -4.801 1.00 91.19 116 GLU A O 1
ATOM 948 N N . GLY A 1 117 ? 16.978 11.550 -6.650 1.00 84.62 117 GLY A N 1
ATOM 949 C CA . GLY A 1 117 ? 15.665 12.193 -6.599 1.00 84.62 117 GLY A CA 1
ATOM 950 C C . GLY A 1 117 ? 14.506 11.190 -6.674 1.00 84.62 117 GLY A C 1
ATOM 951 O O . GLY A 1 117 ? 13.491 11.340 -5.979 1.00 84.62 117 GLY A O 1
ATOM 952 N N . ARG A 1 118 ? 14.642 10.121 -7.472 1.00 85.31 118 ARG A N 1
ATOM 953 C CA . ARG A 1 118 ? 13.657 9.024 -7.536 1.00 85.31 118 ARG A CA 1
ATOM 954 C C . ARG A 1 118 ? 13.594 8.252 -6.224 1.00 85.31 118 ARG A C 1
ATOM 956 O O . ARG A 1 118 ? 12.485 7.969 -5.759 1.00 85.31 118 ARG A O 1
ATOM 963 N N . ALA A 1 119 ? 14.740 7.946 -5.620 1.00 83.38 119 ALA A N 1
ATOM 964 C CA . ALA A 1 119 ? 14.810 7.275 -4.326 1.00 83.38 119 ALA A CA 1
ATOM 965 C C . ALA A 1 119 ? 14.160 8.125 -3.223 1.00 83.38 119 ALA A C 1
ATOM 967 O O . ALA A 1 119 ? 13.262 7.645 -2.526 1.00 83.38 119 ALA A O 1
ATOM 968 N N . ALA A 1 120 ? 14.501 9.412 -3.130 1.00 82.38 120 ALA A N 1
ATOM 969 C CA . ALA A 1 120 ? 13.910 10.339 -2.166 1.00 82.38 120 ALA A CA 1
ATOM 970 C C . ALA A 1 120 ? 12.381 10.438 -2.317 1.00 82.38 120 ALA A C 1
ATOM 972 O O . ALA A 1 120 ? 11.639 10.362 -1.333 1.00 82.38 120 ALA A O 1
ATOM 973 N N . LYS A 1 121 ? 11.881 10.517 -3.557 1.00 82.88 121 LYS A N 1
ATOM 974 C CA . LYS A 1 121 ? 10.438 10.512 -3.842 1.00 82.88 121 LYS A CA 1
ATOM 975 C C . LYS A 1 121 ? 9.765 9.205 -3.419 1.00 82.88 121 LYS A C 1
ATOM 977 O O . LYS A 1 121 ? 8.657 9.236 -2.882 1.00 82.88 121 LYS A O 1
ATOM 982 N N . ALA A 1 122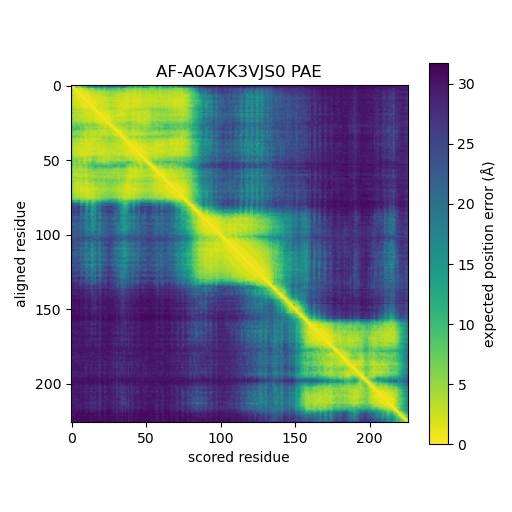 ? 10.401 8.057 -3.654 1.00 77.38 122 ALA A N 1
ATOM 983 C CA . ALA A 1 122 ? 9.876 6.764 -3.221 1.00 77.38 122 ALA A CA 1
ATOM 984 C C . ALA A 1 122 ? 9.776 6.684 -1.690 1.00 77.38 122 ALA A C 1
ATOM 986 O O . ALA A 1 122 ? 8.735 6.277 -1.174 1.00 77.38 122 ALA A O 1
ATOM 987 N N . HIS A 1 123 ? 10.804 7.147 -0.973 1.00 77.31 123 HIS A N 1
ATOM 988 C CA . HIS A 1 123 ? 10.801 7.233 0.488 1.00 77.31 123 HIS A CA 1
ATOM 989 C C . HIS A 1 123 ? 9.679 8.144 1.005 1.00 77.31 123 HIS A C 1
ATOM 991 O O . HIS A 1 123 ? 8.918 7.741 1.884 1.00 77.31 123 HIS A O 1
ATOM 997 N N . ALA A 1 124 ? 9.509 9.333 0.421 1.00 78.12 124 ALA A N 1
ATOM 998 C CA . ALA A 1 124 ? 8.421 10.243 0.778 1.00 78.12 124 ALA A CA 1
ATOM 999 C C . ALA A 1 124 ? 7.036 9.611 0.553 1.00 78.12 124 ALA A C 1
ATOM 1001 O O . ALA A 1 124 ? 6.171 9.692 1.423 1.00 78.12 124 ALA A O 1
ATOM 1002 N N . ASN A 1 125 ? 6.833 8.918 -0.571 1.00 72.69 125 ASN A N 1
ATOM 1003 C CA . ASN A 1 125 ? 5.577 8.217 -0.847 1.00 72.69 125 ASN A CA 1
ATOM 1004 C C . ASN A 1 125 ? 5.295 7.099 0.169 1.00 72.69 125 ASN A C 1
ATOM 1006 O O . ASN A 1 125 ? 4.150 6.940 0.590 1.00 72.69 125 ASN A O 1
ATOM 1010 N N . MET A 1 126 ? 6.315 6.339 0.585 1.00 71.75 126 MET A N 1
ATOM 1011 C CA . MET A 1 126 ? 6.164 5.322 1.633 1.00 71.75 126 MET A CA 1
ATOM 1012 C C . MET A 1 126 ? 5.774 5.947 2.974 1.00 71.75 126 MET A C 1
ATOM 1014 O O . MET A 1 126 ? 4.867 5.447 3.638 1.00 71.75 126 MET A O 1
ATOM 1018 N N . LEU A 1 127 ? 6.415 7.056 3.357 1.00 74.25 127 LEU A N 1
ATOM 1019 C CA . LEU A 1 127 ? 6.077 7.789 4.579 1.00 74.25 127 LEU A CA 1
ATOM 1020 C C . LEU A 1 127 ? 4.642 8.314 4.534 1.00 74.25 127 LEU A C 1
ATOM 1022 O O . LEU A 1 127 ? 3.901 8.125 5.492 1.00 74.25 127 LEU A O 1
ATOM 1026 N N . LEU A 1 128 ? 4.214 8.899 3.414 1.00 72.12 128 LEU A N 1
ATOM 1027 C CA . LEU A 1 128 ? 2.832 9.347 3.233 1.00 72.12 128 LEU A CA 1
ATOM 1028 C C . LEU A 1 128 ? 1.836 8.190 3.345 1.00 72.12 128 LEU A C 1
ATOM 1030 O O . LEU A 1 128 ? 0.808 8.331 4.004 1.00 72.12 128 LEU A O 1
ATOM 1034 N N . GLN A 1 129 ? 2.148 7.034 2.757 1.00 68.19 129 GLN A N 1
ATOM 1035 C CA . GLN A 1 129 ? 1.307 5.847 2.874 1.00 68.19 129 GLN A CA 1
ATOM 1036 C C . GLN A 1 129 ? 1.203 5.370 4.330 1.00 68.19 129 GLN A C 1
ATOM 1038 O O . GLN A 1 129 ? 0.108 5.053 4.792 1.00 68.19 129 GLN A O 1
ATOM 1043 N N . PHE A 1 130 ? 2.312 5.362 5.071 1.00 68.38 130 PHE A N 1
ATOM 1044 C CA . PHE A 1 130 ? 2.318 5.007 6.489 1.00 68.38 130 PHE A CA 1
ATOM 1045 C C . PHE A 1 130 ? 1.505 5.998 7.332 1.00 68.38 130 PHE A C 1
ATOM 1047 O O . PHE A 1 130 ? 0.642 5.589 8.106 1.00 68.38 130 PHE A O 1
ATOM 1054 N N . LEU A 1 131 ? 1.723 7.299 7.129 1.00 69.31 131 LEU A N 1
ATOM 1055 C CA . LEU A 1 131 ? 0.997 8.362 7.822 1.00 69.31 131 LEU A CA 1
ATOM 1056 C C . LEU A 1 131 ? -0.504 8.325 7.514 1.00 69.31 131 LEU A C 1
ATOM 1058 O O . LEU A 1 131 ? -1.303 8.541 8.416 1.00 69.31 131 LEU A O 1
ATOM 1062 N N . SER A 1 132 ? -0.901 7.973 6.287 1.00 59.06 132 SER A N 1
ATOM 1063 C CA . SER A 1 132 ? -2.319 7.844 5.913 1.00 59.06 132 SER A CA 1
ATOM 1064 C C . SER A 1 132 ? -3.045 6.701 6.627 1.00 59.06 132 SER A C 1
ATOM 1066 O O . SER A 1 132 ? -4.270 6.706 6.703 1.00 59.06 132 SER A O 1
ATOM 1068 N N . GLY A 1 133 ? -2.304 5.729 7.168 1.00 53.34 133 GLY A N 1
ATOM 1069 C CA . GLY A 1 133 ? -2.853 4.647 7.984 1.00 53.34 133 GLY A CA 1
ATOM 1070 C C . GLY A 1 133 ? -3.014 5.000 9.466 1.00 53.34 133 GLY A C 1
ATOM 1071 O O . GLY A 1 133 ? -3.615 4.218 10.201 1.00 53.34 133 GLY A O 1
ATOM 1072 N N . LEU A 1 134 ? -2.489 6.144 9.925 1.00 60.44 134 LEU A N 1
ATOM 1073 C CA . LEU A 1 134 ? -2.602 6.573 11.317 1.00 60.44 134 LEU A CA 1
ATOM 1074 C C . LEU A 1 134 ? -3.878 7.409 11.511 1.00 60.44 134 LEU A C 1
ATOM 1076 O O . LEU A 1 134 ? -3.999 8.480 10.918 1.00 60.44 134 LEU A O 1
ATOM 1080 N N . PRO A 1 135 ? -4.814 6.991 12.385 1.00 49.97 135 PRO A N 1
ATOM 1081 C CA . PRO A 1 135 ? -6.105 7.665 12.560 1.00 49.97 135 PRO A CA 1
ATOM 1082 C C . PRO A 1 135 ? -6.000 9.085 13.148 1.00 49.97 135 PRO A C 1
ATOM 1084 O O . PRO A 1 135 ? -6.987 9.812 13.164 1.00 49.97 135 PRO A O 1
ATOM 1087 N N . SER A 1 136 ? -4.823 9.487 13.633 1.00 53.84 136 SER A N 1
ATOM 1088 C CA . SER A 1 136 ? -4.527 10.820 14.173 1.00 53.84 136 SER A CA 1
ATOM 1089 C C . SER A 1 136 ? -3.865 11.772 13.167 1.00 53.84 136 SER A C 1
ATOM 1091 O O . SER A 1 136 ? -3.665 12.943 13.491 1.00 53.84 136 SER A O 1
ATOM 1093 N N . VAL A 1 137 ? -3.523 11.306 11.960 1.00 52.06 137 VAL A N 1
ATOM 1094 C CA . VAL A 1 137 ? -2.868 12.116 10.925 1.00 52.06 137 VAL A CA 1
ATOM 1095 C C . VAL A 1 137 ? -3.818 12.278 9.741 1.00 52.06 137 VAL A C 1
ATOM 1097 O O . VAL A 1 137 ? -3.993 11.373 8.930 1.00 52.06 137 VAL A O 1
ATOM 1100 N N . ILE A 1 138 ? -4.436 13.455 9.623 1.00 50.47 138 ILE A N 1
ATOM 1101 C CA . ILE A 1 138 ? -5.288 13.787 8.476 1.00 50.47 138 ILE A CA 1
ATOM 1102 C C . ILE A 1 138 ? -4.379 14.123 7.289 1.00 50.47 138 ILE A C 1
ATOM 1104 O O . ILE A 1 138 ? -4.022 15.278 7.064 1.00 50.47 138 ILE A O 1
ATOM 1108 N N . VAL A 1 139 ? -3.984 13.105 6.524 1.00 50.25 139 VAL A N 1
ATOM 1109 C CA . VAL A 1 139 ? -3.174 13.287 5.305 1.00 50.25 139 VAL A CA 1
ATOM 1110 C C . VAL A 1 139 ? -3.949 14.067 4.235 1.00 50.25 139 VAL A C 1
ATOM 1112 O O . VAL A 1 139 ? -3.349 14.830 3.488 1.00 50.25 139 VAL A O 1
ATOM 1115 N N . ASP A 1 140 ? -5.283 13.981 4.229 1.00 49.00 140 ASP A N 1
ATOM 1116 C CA . ASP A 1 140 ? -6.155 14.762 3.335 1.00 49.00 140 ASP A CA 1
ATOM 1117 C C . ASP A 1 140 ? -6.238 16.263 3.685 1.00 49.00 140 ASP A C 1
ATOM 1119 O O . ASP A 1 140 ? -6.717 17.056 2.875 1.00 49.00 140 ASP A O 1
ATOM 1123 N N . ALA A 1 141 ? -5.747 16.678 4.859 1.00 49.88 141 ALA A N 1
ATOM 1124 C CA . ALA A 1 141 ? -5.619 18.087 5.244 1.00 49.88 141 ALA A CA 1
ATOM 1125 C C . ALA A 1 141 ? -4.251 18.679 4.858 1.00 49.88 141 ALA A C 1
ATOM 1127 O O . ALA A 1 141 ? -4.017 19.873 5.056 1.00 49.88 141 ALA A O 1
ATOM 1128 N N . LEU A 1 142 ? -3.342 17.871 4.296 1.00 47.53 142 LEU A N 1
ATOM 1129 C CA . LEU A 1 142 ? -2.136 18.381 3.653 1.00 47.53 142 LEU A CA 1
ATOM 1130 C C . LEU A 1 142 ? -2.531 18.930 2.273 1.00 47.53 142 LEU A C 1
ATOM 1132 O O . LEU A 1 142 ? -3.057 18.183 1.442 1.00 47.53 142 LEU A O 1
ATOM 1136 N N . PRO A 1 143 ? -2.315 20.227 1.996 1.00 40.22 143 PRO A N 1
ATOM 1137 C CA . PRO A 1 143 ? -2.732 20.811 0.735 1.00 40.22 143 PRO A CA 1
ATOM 1138 C C . PRO A 1 143 ? -1.957 20.181 -0.430 1.00 40.22 143 PRO A C 1
ATOM 1140 O O . PRO A 1 143 ? -0.751 20.368 -0.584 1.00 40.22 143 PRO A O 1
ATOM 1143 N N . GLY A 1 144 ? -2.693 19.466 -1.286 1.00 41.16 144 GLY A N 1
ATOM 1144 C CA . GLY A 1 144 ? -2.273 19.095 -2.633 1.00 41.16 144 GLY A CA 1
ATOM 1145 C C . GLY A 1 144 ? -1.971 17.610 -2.837 1.00 41.16 144 GLY A C 1
ATOM 1146 O O . GLY A 1 144 ? -0.890 17.125 -2.527 1.00 41.16 144 GLY A O 1
ATOM 1147 N N . LYS A 1 145 ? -2.846 16.932 -3.595 1.00 44.81 145 LYS A N 1
ATOM 1148 C CA . LYS A 1 145 ? -2.550 15.667 -4.310 1.00 44.81 145 LYS A CA 1
ATOM 1149 C C . LYS A 1 145 ? -1.358 15.763 -5.287 1.00 44.81 145 LYS A C 1
ATOM 1151 O O . LYS A 1 145 ? -0.994 14.773 -5.917 1.00 44.81 145 LYS A O 1
ATOM 1156 N N . LYS A 1 146 ? -0.760 16.948 -5.437 1.00 46.41 146 LYS A N 1
ATOM 1157 C CA . LYS A 1 146 ? 0.481 17.221 -6.162 1.00 46.41 146 LYS A CA 1
ATOM 1158 C C . LYS A 1 146 ? 1.293 18.210 -5.323 1.00 46.41 146 LYS A C 1
ATOM 1160 O O . LYS A 1 146 ? 1.004 19.402 -5.329 1.00 46.41 146 LYS A O 1
ATOM 1165 N N . MET A 1 147 ? 2.254 17.703 -4.556 1.00 48.31 147 MET A N 1
ATOM 1166 C CA . MET A 1 147 ? 3.172 18.542 -3.787 1.00 48.31 147 MET A CA 1
ATOM 1167 C C . MET A 1 147 ? 4.205 19.177 -4.728 1.00 48.31 147 MET A C 1
ATOM 1169 O O . MET A 1 147 ? 5.045 18.475 -5.288 1.00 48.31 147 MET A O 1
ATOM 1173 N N . THR A 1 148 ? 4.132 20.494 -4.911 1.00 44.78 148 THR A N 1
ATOM 1174 C CA . THR A 1 148 ? 5.206 21.336 -5.465 1.00 44.78 148 THR A CA 1
ATOM 1175 C C . THR A 1 148 ? 6.048 21.913 -4.324 1.00 44.78 148 THR A C 1
ATOM 1177 O O . THR A 1 148 ? 5.536 22.129 -3.227 1.00 44.78 148 THR A O 1
ATOM 1180 N N . ILE A 1 149 ? 7.334 22.176 -4.581 1.00 47.88 149 ILE A N 1
ATOM 1181 C CA . ILE A 1 149 ? 8.314 22.669 -3.589 1.00 47.88 149 ILE A CA 1
ATOM 1182 C C . ILE A 1 149 ? 7.848 23.980 -2.922 1.00 47.88 149 ILE A C 1
ATOM 1184 O O . ILE A 1 149 ? 8.069 24.173 -1.729 1.00 47.88 149 ILE A O 1
ATOM 1188 N N . ASP A 1 150 ? 7.105 24.827 -3.640 1.00 39.69 150 ASP A N 1
ATOM 1189 C CA . ASP A 1 150 ? 6.546 26.074 -3.100 1.00 39.69 150 ASP A CA 1
ATOM 1190 C C . ASP A 1 150 ? 5.466 25.856 -2.023 1.00 39.69 150 ASP A C 1
ATOM 1192 O O . ASP A 1 150 ? 5.329 26.669 -1.107 1.00 39.69 150 ASP A O 1
ATOM 1196 N N . ASN A 1 151 ? 4.756 24.721 -2.048 1.00 41.53 151 ASN A N 1
ATOM 1197 C CA . ASN A 1 151 ? 3.719 24.403 -1.059 1.00 41.53 151 ASN A CA 1
ATOM 1198 C C . ASN A 1 151 ? 4.299 23.971 0.299 1.00 41.53 151 ASN A C 1
ATOM 1200 O O . ASN A 1 151 ? 3.586 23.989 1.300 1.00 41.53 151 ASN A O 1
ATOM 1204 N N . LEU A 1 152 ? 5.589 23.616 0.366 1.00 44.47 152 LEU A N 1
ATOM 1205 C CA . LEU A 1 152 ? 6.268 23.280 1.624 1.00 44.47 152 LEU A CA 1
ATOM 1206 C C . LEU A 1 152 ? 6.560 24.517 2.485 1.00 44.47 152 LEU A C 1
ATOM 1208 O O . LEU A 1 152 ? 6.730 24.389 3.695 1.00 44.47 152 LEU A O 1
ATOM 1212 N N . ARG A 1 153 ? 6.603 25.717 1.892 1.00 40.22 153 ARG A N 1
ATOM 1213 C CA . ARG A 1 153 ? 6.894 26.962 2.621 1.00 40.22 153 ARG A CA 1
ATOM 1214 C C . ARG A 1 153 ? 5.669 27.620 3.262 1.00 40.22 153 ARG A C 1
ATOM 1216 O O . ARG A 1 153 ? 5.851 28.507 4.088 1.00 40.22 153 ARG A O 1
ATOM 1223 N N . VAL A 1 154 ? 4.445 27.200 2.922 1.00 41.53 154 VAL A N 1
ATOM 1224 C CA . VAL A 1 154 ? 3.201 27.906 3.308 1.00 41.53 154 VAL A CA 1
ATOM 1225 C C . VAL A 1 154 ? 2.168 26.982 3.976 1.00 41.53 154 VAL A C 1
ATOM 1227 O O . VAL A 1 154 ? 0.968 27.201 3.870 1.00 41.53 154 VAL A O 1
ATOM 1230 N N . ALA A 1 155 ? 2.595 25.948 4.704 1.00 39.34 155 ALA A N 1
ATOM 1231 C CA . ALA A 1 155 ? 1.669 25.090 5.454 1.00 39.34 155 ALA A CA 1
ATOM 1232 C C . ALA A 1 155 ? 1.714 25.352 6.975 1.00 39.34 155 ALA A C 1
ATOM 1234 O O . ALA A 1 155 ? 2.394 24.619 7.695 1.00 39.34 155 ALA A O 1
ATOM 1235 N N . PRO A 1 156 ? 0.977 26.342 7.520 1.00 44.59 156 PRO A N 1
ATOM 1236 C CA . PRO A 1 156 ? 0.733 26.437 8.951 1.00 44.59 156 PRO A CA 1
ATOM 1237 C C . PRO A 1 156 ? -0.569 25.693 9.292 1.00 44.59 156 PRO A C 1
ATOM 1239 O O . PRO A 1 156 ? -1.590 26.306 9.578 1.00 44.59 156 PRO A O 1
ATOM 1242 N N . THR A 1 157 ? -0.566 24.360 9.237 1.00 50.72 157 THR A N 1
ATOM 1243 C CA . THR A 1 157 ? -1.675 23.537 9.779 1.00 50.72 157 THR A CA 1
ATOM 1244 C C . THR A 1 157 ? -1.257 22.649 10.947 1.00 50.72 157 THR A C 1
ATOM 1246 O O . THR A 1 157 ? -2.073 21.916 11.499 1.00 50.72 157 THR A O 1
ATOM 1249 N N . ALA A 1 158 ? -0.014 22.768 11.414 1.00 55.94 158 ALA A N 1
ATOM 1250 C CA . ALA A 1 158 ? 0.387 22.251 12.711 1.00 55.94 158 ALA A CA 1
ATOM 1251 C C . ALA A 1 158 ? 0.395 23.412 13.711 1.00 55.94 158 ALA A C 1
ATOM 1253 O O . ALA A 1 158 ? 1.331 24.206 13.721 1.00 55.94 158 ALA A O 1
ATOM 1254 N N . LEU A 1 159 ? -0.646 23.514 14.547 1.00 60.28 159 LEU A N 1
ATOM 1255 C CA . LEU A 1 159 ? -0.575 24.320 15.770 1.00 60.28 159 LEU A CA 1
ATOM 1256 C C . LEU A 1 159 ? 0.718 23.952 16.506 1.00 60.28 159 LEU A C 1
ATOM 1258 O O . LEU A 1 159 ? 0.973 22.764 16.749 1.00 60.28 159 LEU A O 1
ATOM 1262 N N . ASP A 1 160 ? 1.529 24.956 16.833 1.00 66.75 160 ASP A N 1
ATOM 1263 C CA . ASP A 1 160 ? 2.761 24.761 17.582 1.00 66.75 160 ASP A CA 1
ATOM 1264 C C . ASP A 1 160 ? 2.439 24.141 18.961 1.00 66.75 160 ASP A C 1
ATOM 1266 O O . ASP A 1 160 ? 1.318 24.272 19.474 1.00 66.75 160 ASP A O 1
ATOM 1270 N N . PRO A 1 161 ? 3.383 23.414 19.580 1.00 65.81 161 PRO A N 1
ATOM 1271 C CA . PRO A 1 161 ? 3.131 22.724 20.844 1.00 65.81 161 PRO A CA 1
ATOM 1272 C C . PRO A 1 161 ? 2.680 23.665 21.974 1.00 65.81 161 PRO A C 1
ATOM 1274 O O . PRO A 1 161 ? 1.948 23.223 22.863 1.00 65.81 161 PRO A O 1
ATOM 1277 N N . THR A 1 162 ? 3.049 24.949 21.926 1.00 73.94 162 THR A N 1
ATOM 1278 C CA . THR A 1 162 ? 2.622 25.961 22.903 1.00 73.94 162 THR A CA 1
ATOM 1279 C C . THR A 1 162 ? 1.158 26.324 22.694 1.00 73.94 162 THR A C 1
ATOM 1281 O O . THR A 1 162 ? 0.377 26.254 23.643 1.00 73.94 162 THR A O 1
ATOM 1284 N N . SER A 1 163 ? 0.743 26.604 21.456 1.00 72.50 163 SER A N 1
ATOM 1285 C CA . SER A 1 163 ? -0.670 26.857 21.138 1.00 72.50 163 SER A CA 1
ATOM 1286 C C . SER A 1 163 ? -1.560 25.654 21.439 1.00 72.50 163 SER A C 1
ATOM 1288 O O . SER A 1 163 ? -2.661 25.819 21.959 1.00 72.50 163 SER A O 1
ATOM 1290 N N . LYS A 1 164 ? -1.079 24.422 21.212 1.00 72.75 164 LYS A N 1
ATOM 1291 C CA . LYS A 1 164 ? -1.807 23.210 21.629 1.00 72.75 164 LYS A CA 1
ATOM 1292 C C . LYS A 1 164 ? -1.977 23.128 23.143 1.00 72.75 164 LYS A C 1
ATOM 1294 O O . LYS A 1 164 ? -3.033 22.709 23.605 1.00 72.75 164 LYS A O 1
ATOM 1299 N N . LYS A 1 165 ? -0.966 23.517 23.925 1.00 76.12 165 LYS A N 1
ATOM 1300 C CA . LYS A 1 165 ? -1.062 23.544 25.391 1.00 76.12 165 LYS A CA 1
ATOM 1301 C C . LYS A 1 165 ? -2.108 24.561 25.858 1.00 76.12 165 LYS A C 1
ATOM 1303 O O . LYS A 1 165 ? -2.969 24.194 26.651 1.00 76.12 165 LYS A O 1
ATOM 1308 N N . LEU A 1 166 ? -2.087 25.772 25.300 1.00 78.38 166 LEU A 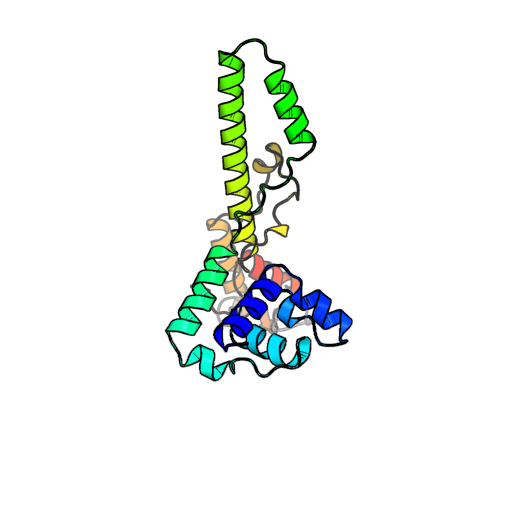N 1
ATOM 1309 C CA . LEU A 1 166 ? -3.074 26.818 25.595 1.00 78.38 166 LEU A CA 1
ATOM 1310 C C . LEU A 1 166 ? -4.500 26.384 25.229 1.00 78.38 166 LEU A C 1
ATOM 1312 O O . LEU A 1 166 ? -5.428 26.604 25.999 1.00 78.38 166 LEU A O 1
ATOM 1316 N N . LEU A 1 167 ? -4.677 25.698 24.096 1.00 78.81 167 LEU A N 1
ATOM 1317 C CA . LEU A 1 167 ? -5.977 25.150 23.699 1.00 78.81 167 LEU A CA 1
ATOM 1318 C C . LEU A 1 167 ? -6.481 24.069 24.660 1.00 78.81 167 LEU A C 1
ATOM 1320 O O . LEU A 1 167 ? -7.669 24.042 24.966 1.00 78.81 167 LEU A O 1
ATOM 1324 N N . ARG A 1 168 ? -5.607 23.200 25.182 1.00 77.69 168 ARG A N 1
ATOM 1325 C CA . ARG A 1 168 ? -6.005 22.215 26.205 1.00 77.69 168 ARG A CA 1
ATOM 1326 C C . ARG A 1 168 ? -6.394 22.879 27.521 1.00 77.69 168 ARG A C 1
ATOM 1328 O O . ARG A 1 168 ? -7.336 22.428 28.162 1.00 77.69 168 ARG A O 1
ATOM 1335 N N . GLU A 1 169 ? -5.679 23.926 27.923 1.00 82.38 169 GLU A N 1
ATOM 1336 C CA . GLU A 1 169 ? -6.009 24.711 29.118 1.00 82.38 169 GLU A CA 1
ATOM 1337 C C . GLU A 1 169 ? -7.360 25.423 28.959 1.00 82.38 169 GLU A C 1
ATOM 1339 O O . GLU A 1 169 ? -8.178 25.375 29.875 1.00 82.38 169 GLU A O 1
ATOM 1344 N N . LEU A 1 170 ? -7.635 25.980 27.774 1.00 80.94 170 LEU A N 1
ATOM 1345 C CA . LEU A 1 170 ? -8.920 26.595 27.437 1.00 80.94 170 LEU A CA 1
ATOM 1346 C C . LEU A 1 170 ? -10.069 25.580 27.431 1.00 80.94 170 LEU A C 1
ATOM 1348 O O . LEU A 1 170 ? -11.119 25.827 28.010 1.00 80.94 170 LEU A O 1
ATOM 1352 N N . VAL A 1 171 ? -9.891 24.418 26.801 1.00 82.12 171 VAL A N 1
ATOM 1353 C CA . VAL A 1 171 ? -10.913 23.360 26.824 1.00 82.12 171 VAL A CA 1
ATOM 1354 C C . VAL A 1 171 ? -11.166 22.902 28.259 1.00 82.12 171 VAL A C 1
ATOM 1356 O O . VAL A 1 171 ? -12.315 22.753 28.661 1.00 82.12 171 VAL A O 1
ATOM 1359 N N . ARG A 1 172 ? -10.108 22.736 29.063 1.00 81.62 172 ARG A N 1
ATOM 1360 C CA . ARG A 1 172 ? -10.236 22.344 30.468 1.00 81.62 172 ARG A CA 1
ATOM 1361 C C . ARG A 1 172 ? -11.056 23.362 31.258 1.00 81.62 172 ARG A C 1
ATOM 1363 O O . ARG A 1 172 ? -11.985 22.948 31.944 1.00 81.62 172 ARG A O 1
ATOM 1370 N N . SER A 1 173 ? -10.783 24.660 31.119 1.00 78.69 173 SER A N 1
ATOM 1371 C CA . SER A 1 173 ? -11.562 25.702 31.802 1.00 78.69 173 SER A CA 1
ATOM 1372 C C . SER A 1 173 ? -13.015 25.776 31.319 1.00 78.69 173 SER A C 1
ATOM 1374 O O . SER A 1 173 ? -13.902 26.046 32.121 1.00 78.69 173 SER A O 1
ATOM 1376 N N . LEU A 1 174 ? -13.280 25.461 30.047 1.00 80.25 174 LEU A N 1
ATOM 1377 C CA . LEU A 1 174 ? -14.628 25.410 29.464 1.00 80.25 174 LEU A CA 1
ATOM 1378 C C . LEU A 1 174 ? -15.413 24.123 29.768 1.00 80.25 174 LEU A C 1
ATOM 1380 O O . LEU A 1 174 ? -16.585 24.027 29.408 1.00 80.25 174 LEU A O 1
ATOM 1384 N N . THR A 1 175 ? -14.786 23.138 30.410 1.00 77.81 175 THR A N 1
ATOM 1385 C CA . THR A 1 175 ? -15.434 21.890 30.861 1.00 77.81 175 THR A CA 1
ATOM 1386 C C . THR A 1 175 ? -15.520 21.775 32.385 1.00 77.81 175 THR A C 1
ATOM 1388 O O . THR A 1 175 ? -16.203 20.886 32.893 1.00 77.81 175 THR A O 1
ATOM 1391 N N . ASP A 1 176 ? -14.848 22.670 33.113 1.00 78.06 176 ASP A N 1
ATOM 1392 C CA . ASP A 1 176 ? -14.813 22.696 34.574 1.00 78.06 176 ASP A CA 1
ATOM 1393 C C . ASP A 1 176 ? -16.005 23.484 35.134 1.00 78.06 176 ASP A C 1
ATOM 1395 O O . ASP A 1 176 ? -15.983 24.712 35.265 1.00 78.06 176 ASP A O 1
ATOM 1399 N N . ASN A 1 177 ? -17.058 22.733 35.459 1.00 72.25 177 ASN A N 1
ATOM 1400 C CA . ASN A 1 177 ? -18.296 23.247 36.039 1.00 72.25 177 ASN A CA 1
ATOM 1401 C C . ASN A 1 177 ? -18.148 23.749 37.480 1.00 72.25 177 ASN A C 1
ATOM 1403 O O . ASN A 1 177 ? -19.005 24.500 37.932 1.00 72.25 177 ASN A O 1
ATOM 1407 N N . GLU A 1 178 ? -17.118 23.326 38.213 1.00 66.69 178 GLU A N 1
ATOM 1408 C CA . GLU A 1 178 ? -17.047 23.539 39.662 1.00 66.69 178 GLU A CA 1
ATOM 1409 C C . GLU A 1 178 ? -16.296 24.818 40.024 1.00 66.69 178 GLU A C 1
ATOM 1411 O O . GLU A 1 178 ? -16.700 25.527 40.945 1.00 66.69 178 GLU A O 1
ATOM 1416 N N . VAL A 1 179 ? -15.217 25.131 39.302 1.00 69.31 179 VAL A N 1
ATOM 1417 C CA . VAL A 1 179 ? -14.336 26.255 39.656 1.00 69.31 179 VAL A CA 1
ATOM 1418 C C . VAL A 1 179 ? -14.439 27.400 38.658 1.00 69.31 179 VAL A C 1
ATOM 1420 O O . VAL A 1 179 ? -14.604 28.554 39.051 1.00 69.31 179 VAL A O 1
ATOM 1423 N N . HIS A 1 180 ? -14.335 27.105 37.362 1.00 70.44 180 HIS A N 1
ATOM 1424 C CA . HIS A 1 180 ? -14.209 28.146 36.344 1.00 70.44 180 HIS A CA 1
ATOM 1425 C C . HIS A 1 180 ? -15.552 28.619 35.803 1.00 70.44 180 HIS A C 1
ATOM 1427 O O . HIS A 1 180 ? -15.777 29.824 35.740 1.00 70.44 180 HIS A O 1
ATOM 1433 N N . LEU A 1 181 ? -16.449 27.709 35.430 1.00 77.88 181 LEU A N 1
ATOM 1434 C CA . LEU A 1 181 ? -17.725 28.097 34.827 1.00 77.88 181 LEU A CA 1
ATOM 1435 C C . LEU A 1 181 ? -18.708 28.668 35.857 1.00 77.88 181 LEU A C 1
ATOM 1437 O O . LEU A 1 181 ? -19.377 29.655 35.560 1.00 77.88 181 LEU A O 1
ATOM 1441 N N . ALA A 1 182 ? -18.709 28.143 37.086 1.00 72.94 182 ALA A N 1
ATOM 1442 C CA . ALA A 1 182 ? -19.520 28.672 38.184 1.00 72.94 182 ALA A CA 1
ATOM 1443 C C . ALA A 1 182 ? -19.198 30.142 38.514 1.00 72.94 182 ALA A C 1
ATOM 1445 O O . ALA A 1 182 ? -20.094 30.904 38.857 1.00 72.94 182 ALA A O 1
ATOM 1446 N N . ALA A 1 183 ? -17.939 30.572 38.358 1.00 75.12 183 ALA A N 1
ATOM 1447 C CA . ALA A 1 183 ? -17.534 31.961 38.597 1.00 75.12 183 ALA A CA 1
ATOM 1448 C C . ALA A 1 183 ? -18.115 32.963 37.578 1.00 75.12 183 ALA A C 1
ATOM 1450 O O . ALA A 1 183 ? -18.108 34.166 37.836 1.00 75.12 183 ALA A O 1
ATOM 1451 N N . PHE A 1 184 ? -18.597 32.479 36.430 1.00 73.19 184 PHE A N 1
ATOM 1452 C CA . PHE A 1 184 ? -19.196 33.283 35.362 1.00 73.19 184 PHE A CA 1
ATOM 1453 C C . PHE A 1 184 ? -20.692 32.987 35.166 1.00 73.19 184 PHE A C 1
ATOM 1455 O O . PHE A 1 184 ? -21.245 33.367 34.135 1.00 73.19 184 PHE A O 1
ATOM 1462 N N . ASP A 1 185 ? -21.336 32.295 36.114 1.00 77.44 185 ASP A N 1
ATOM 1463 C CA . ASP A 1 185 ? -22.718 31.807 35.993 1.00 77.44 185 ASP A CA 1
ATOM 1464 C C . ASP A 1 185 ? -22.938 30.973 34.713 1.00 77.44 185 ASP A C 1
ATOM 1466 O O . ASP A 1 185 ? -23.965 31.079 34.038 1.00 77.44 185 ASP A O 1
ATOM 1470 N N . LEU A 1 186 ? -21.948 30.155 34.341 1.00 81.94 186 LEU A N 1
ATOM 1471 C CA . LEU A 1 186 ? -21.977 29.262 33.185 1.00 81.94 186 LEU A CA 1
ATOM 1472 C C . LEU A 1 186 ? -22.008 27.793 33.625 1.00 81.94 186 LEU A C 1
ATOM 1474 O O . LEU A 1 186 ? -21.482 27.415 34.668 1.00 81.94 186 LEU A O 1
ATOM 1478 N N . ILE A 1 187 ? -22.578 26.939 32.777 1.00 81.81 187 ILE A N 1
ATOM 1479 C CA . ILE A 1 187 ? -22.597 25.488 32.940 1.00 81.81 187 ILE A CA 1
ATOM 1480 C C . ILE A 1 187 ? -22.294 24.785 31.614 1.00 81.81 187 ILE A C 1
ATOM 1482 O O . ILE A 1 187 ? -22.861 25.096 30.560 1.00 81.81 187 ILE A O 1
ATOM 1486 N N . TYR A 1 188 ? -21.416 23.790 31.674 1.00 80.31 188 TYR A N 1
ATOM 1487 C CA . TYR A 1 188 ? -21.131 22.857 30.596 1.00 80.31 188 TYR A CA 1
ATOM 1488 C C . TYR A 1 188 ? -22.050 21.637 30.694 1.00 80.31 188 TYR A C 1
ATOM 1490 O O . TYR A 1 188 ? -21.983 20.843 31.638 1.00 80.31 188 TYR A O 1
ATOM 1498 N N . LYS A 1 189 ? -22.933 21.471 29.703 1.00 78.00 189 LYS A N 1
ATOM 1499 C CA . LYS A 1 189 ? -23.895 20.362 29.637 1.00 78.00 189 LYS A CA 1
ATOM 1500 C C . LYS A 1 189 ? -24.097 19.913 28.192 1.00 78.00 189 LYS A C 1
ATOM 1502 O O . LYS A 1 189 ? -24.408 20.722 27.327 1.00 78.00 189 LYS A O 1
ATOM 1507 N N . LYS A 1 190 ? -23.985 18.601 27.936 1.00 74.81 190 LYS A N 1
ATOM 1508 C CA . LYS A 1 190 ? -24.186 17.982 26.604 1.00 74.81 190 LYS A CA 1
ATOM 1509 C C . LYS A 1 190 ? -23.330 18.614 25.486 1.00 74.81 190 LYS A C 1
ATOM 1511 O O . LYS A 1 190 ? -23.839 18.855 24.394 1.00 74.81 190 LYS A O 1
ATOM 1516 N N . GLY A 1 191 ? -22.056 18.904 25.760 1.00 72.81 191 GLY A N 1
ATOM 1517 C CA . GLY A 1 191 ? -21.150 19.485 24.759 1.00 72.81 191 GLY A CA 1
ATOM 1518 C C . GLY A 1 191 ? -21.299 20.993 24.552 1.00 72.81 191 GLY A C 1
ATOM 1519 O O . GLY A 1 191 ? -20.709 21.530 23.625 1.00 72.81 191 GLY A O 1
ATOM 1520 N N . ARG A 1 192 ? -22.091 21.679 25.385 1.00 80.25 192 ARG A N 1
ATOM 1521 C CA . ARG A 1 192 ? -22.441 23.097 25.230 1.00 80.25 192 ARG A CA 1
ATOM 1522 C C . ARG A 1 192 ? -22.079 23.868 26.479 1.00 80.25 192 ARG A C 1
ATOM 1524 O O . ARG A 1 192 ? -22.312 23.360 27.576 1.00 80.25 192 ARG A O 1
ATOM 1531 N N . VAL A 1 193 ? -21.599 25.095 26.310 1.00 81.94 193 VAL A N 1
ATOM 1532 C CA . VAL A 1 193 ? -21.439 26.056 27.410 1.00 81.94 193 VAL A CA 1
ATOM 1533 C C . VAL A 1 193 ? -22.596 27.043 27.332 1.00 81.94 193 VAL A C 1
ATOM 1535 O O . VAL A 1 193 ? -22.774 27.720 26.317 1.00 81.94 193 VAL A O 1
ATOM 1538 N N . ARG A 1 194 ? -23.410 27.099 28.385 1.00 82.38 194 ARG A N 1
ATOM 1539 C CA . ARG A 1 194 ? -24.601 27.958 28.477 1.00 82.38 194 ARG A CA 1
ATOM 1540 C C . ARG A 1 194 ? -24.664 28.643 29.835 1.00 82.38 194 ARG A C 1
ATOM 1542 O O . ARG A 1 194 ? -24.007 28.189 30.762 1.00 82.38 194 ARG A O 1
ATOM 1549 N N . MET A 1 195 ? -25.467 29.692 29.957 1.00 79.56 195 MET A N 1
ATOM 1550 C CA . MET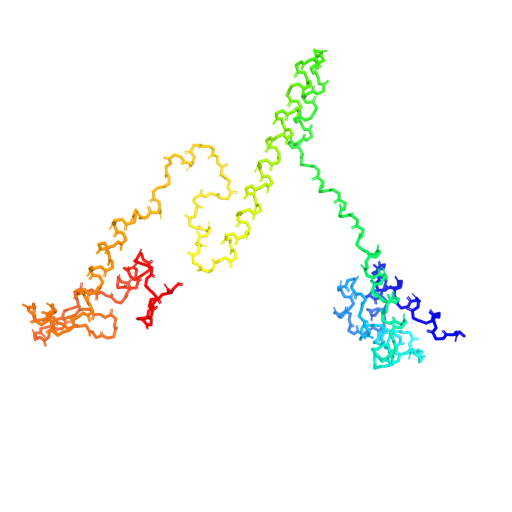 A 1 195 ? -25.718 30.326 31.254 1.00 79.56 195 MET A CA 1
ATOM 1551 C C . MET A 1 195 ? -26.478 29.388 32.203 1.00 79.56 195 MET A C 1
ATOM 1553 O O . MET A 1 195 ? -27.358 28.640 31.769 1.00 79.56 195 MET A O 1
ATOM 1557 N N . ASP A 1 196 ? -26.123 29.424 33.486 1.00 71.00 196 ASP A N 1
ATOM 1558 C CA . ASP A 1 196 ? -26.761 28.653 34.558 1.00 71.00 196 ASP A CA 1
ATOM 1559 C C . ASP A 1 196 ? -28.093 29.290 34.995 1.00 71.00 196 ASP A C 1
ATOM 1561 O O . ASP A 1 196 ? -29.052 28.585 35.311 1.00 71.00 196 ASP A O 1
ATOM 1565 N N . TYR A 1 197 ? -28.202 30.625 34.906 1.00 63.72 197 TYR A N 1
ATOM 1566 C CA . TYR A 1 197 ? -29.420 31.373 35.234 1.00 63.72 197 TYR A CA 1
ATOM 1567 C C . TYR A 1 197 ? -29.730 32.463 34.193 1.00 63.72 197 TYR A C 1
ATOM 1569 O O . TYR A 1 197 ? -28.922 33.358 33.966 1.00 63.72 197 TYR A O 1
ATOM 1577 N N . GLY A 1 198 ? -30.912 32.420 33.564 1.00 62.66 198 GLY A N 1
ATOM 1578 C CA . GLY A 1 198 ? -31.363 33.426 32.588 1.00 62.66 198 GLY A CA 1
ATOM 1579 C C . GLY A 1 198 ? -31.951 32.834 31.306 1.00 62.66 198 GLY A C 1
ATOM 1580 O O . GLY A 1 198 ? -32.255 31.643 31.246 1.00 62.66 198 GLY A O 1
ATOM 1581 N N . ALA A 1 199 ? -32.133 33.678 30.279 1.00 57.94 199 ALA A N 1
ATOM 1582 C CA . ALA A 1 199 ? -32.454 33.211 28.929 1.00 57.94 199 ALA A CA 1
ATOM 1583 C C . ALA A 1 199 ? -31.406 32.1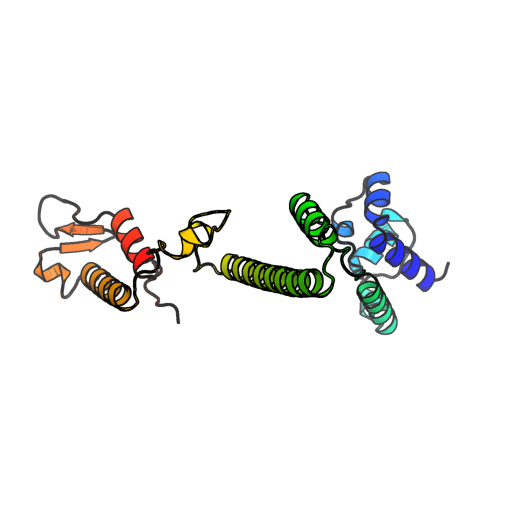60 28.547 1.00 57.94 199 ALA A C 1
ATOM 1585 O O . ALA A 1 199 ? -30.221 32.407 28.746 1.00 57.94 199 ALA A O 1
ATOM 1586 N N . GLU A 1 200 ? -31.825 30.986 28.072 1.00 61.66 200 GLU A N 1
ATOM 1587 C CA . GLU A 1 200 ? -30.961 29.832 27.777 1.00 61.66 200 GLU A CA 1
ATOM 1588 C C . GLU A 1 200 ? -30.035 30.076 26.564 1.00 61.66 200 GLU A C 1
ATOM 1590 O O . GLU A 1 200 ? -29.955 29.274 25.635 1.00 61.66 200 GLU A O 1
ATOM 1595 N N . THR A 1 201 ? -29.353 31.216 26.539 1.00 66.88 201 THR A N 1
ATOM 1596 C CA . THR A 1 201 ? -28.413 31.635 25.516 1.00 66.88 201 THR A CA 1
ATOM 1597 C C . THR A 1 201 ? -27.174 30.752 25.579 1.00 66.88 201 THR A C 1
ATOM 1599 O O . THR A 1 201 ? -26.485 30.646 26.597 1.00 66.88 201 THR A O 1
ATOM 1602 N N . GLU A 1 202 ? -26.927 30.079 24.463 1.00 72.75 202 GLU A N 1
ATOM 1603 C CA . GLU A 1 202 ? -25.764 29.237 24.227 1.00 72.75 202 GLU A CA 1
ATOM 1604 C C . GLU A 1 202 ? -24.560 30.122 23.889 1.00 72.75 202 GLU A C 1
ATOM 1606 O O . GLU A 1 202 ? -24.617 30.914 22.949 1.00 72.75 202 GLU A O 1
ATOM 1611 N N . LEU A 1 203 ? -23.480 30.003 24.667 1.00 77.69 203 LEU A N 1
ATOM 1612 C CA . LEU A 1 203 ? -22.238 30.743 24.430 1.00 77.69 203 LEU A CA 1
ATOM 1613 C C . LEU A 1 203 ? -21.340 29.999 23.438 1.00 77.69 203 LEU A C 1
ATOM 1615 O O . LEU A 1 203 ? -20.711 30.614 22.582 1.00 77.69 203 LEU A O 1
ATOM 1619 N N . ILE A 1 204 ? -21.281 28.672 23.570 1.00 80.88 204 ILE A N 1
ATOM 1620 C CA . ILE A 1 204 ? -20.491 27.797 22.703 1.00 80.88 204 ILE A CA 1
ATOM 1621 C C . ILE A 1 204 ? -21.362 26.622 22.282 1.00 80.88 204 ILE A C 1
ATOM 1623 O O . ILE A 1 204 ? -21.856 25.875 23.135 1.00 80.88 204 ILE A O 1
ATOM 1627 N N . SER A 1 205 ? -21.519 26.461 20.968 1.00 79.56 205 SER A N 1
ATOM 1628 C CA . SER A 1 205 ? -22.277 25.359 20.380 1.00 79.56 205 SER A CA 1
ATOM 1629 C C . SER A 1 205 ? -21.511 24.029 20.454 1.00 79.56 205 SER A C 1
ATOM 1631 O O . SER A 1 205 ? -20.282 24.026 20.583 1.00 79.56 205 SER A O 1
ATOM 1633 N N . PRO A 1 206 ? -22.191 22.873 20.316 1.00 77.75 206 PRO A N 1
ATOM 1634 C CA . PRO A 1 206 ? -21.525 21.571 20.309 1.00 77.75 206 PRO A CA 1
ATOM 1635 C C . PRO A 1 206 ? -20.487 21.449 19.197 1.00 77.75 206 PRO A C 1
ATOM 1637 O O . PRO A 1 206 ? -19.425 20.877 19.406 1.00 77.75 206 PRO A O 1
ATOM 1640 N N . GLU A 1 207 ? -20.782 22.014 18.025 1.00 76.38 207 GLU A N 1
ATOM 1641 C CA . GLU A 1 207 ? -19.893 21.979 16.860 1.00 76.38 207 GLU A CA 1
ATOM 1642 C C . GLU A 1 207 ? -18.616 22.790 17.111 1.00 76.38 207 GLU A C 1
ATOM 1644 O O . GLU A 1 207 ? -17.516 22.360 16.765 1.00 76.38 207 GLU A O 1
ATOM 1649 N N . GLN A 1 208 ? -18.742 23.940 17.780 1.00 75.06 208 GLN A N 1
ATOM 1650 C CA . GLN A 1 208 ? -17.601 24.766 18.175 1.00 75.06 208 GLN A CA 1
ATOM 1651 C C . GLN A 1 208 ? -16.747 24.067 19.236 1.00 75.06 208 GLN A C 1
ATOM 1653 O O . GLN A 1 208 ? -15.520 24.076 19.141 1.00 75.06 208 GLN A O 1
ATOM 1658 N N . MET A 1 209 ? -17.379 23.412 20.213 1.00 80.25 209 MET A N 1
ATOM 1659 C CA . MET A 1 209 ? -16.667 22.633 21.226 1.00 80.25 209 MET A CA 1
ATOM 1660 C C . MET A 1 209 ? -15.940 21.432 20.609 1.00 80.25 209 MET A C 1
ATOM 1662 O O . MET A 1 209 ? -14.783 21.168 20.932 1.00 80.25 209 MET A O 1
ATOM 1666 N N . GLN A 1 210 ? -16.581 20.740 19.669 1.00 74.94 210 GLN A N 1
ATOM 1667 C CA . GLN A 1 210 ? -15.993 19.615 18.950 1.00 74.94 210 GLN A CA 1
ATOM 1668 C C . GLN A 1 210 ? -14.769 20.041 18.130 1.00 74.94 210 GLN A C 1
ATOM 1670 O O . GLN A 1 210 ? -13.741 19.364 18.154 1.00 74.94 210 GLN A O 1
ATOM 1675 N N . LEU A 1 211 ? -14.833 21.194 17.463 1.00 73.19 211 LEU A N 1
ATOM 1676 C CA . LEU A 1 211 ? -13.698 21.755 16.735 1.00 73.19 211 LEU A CA 1
ATOM 1677 C C . LEU A 1 211 ? -12.538 22.117 17.678 1.00 73.19 211 LEU A C 1
ATOM 1679 O O . LEU A 1 211 ? -11.384 21.818 17.372 1.00 73.19 211 LEU A O 1
ATOM 1683 N N . LEU A 1 212 ? -12.820 22.692 18.851 1.00 77.62 212 LEU A N 1
ATOM 1684 C CA . LEU A 1 212 ? -11.797 22.980 19.865 1.00 77.62 212 LEU A CA 1
ATOM 1685 C C . LEU A 1 212 ? -11.141 21.701 20.406 1.00 77.62 212 LEU A C 1
ATOM 1687 O O . LEU A 1 212 ? -9.918 21.652 20.539 1.00 77.62 212 LEU A O 1
ATOM 1691 N N . LEU A 1 213 ? -11.926 20.651 20.653 1.00 72.50 213 LEU A N 1
ATOM 1692 C CA . LEU A 1 213 ? -11.430 19.337 21.076 1.00 72.50 213 LEU A CA 1
ATOM 1693 C C . LEU A 1 213 ? -10.534 18.694 20.008 1.00 72.50 213 LEU A C 1
ATOM 1695 O O . LEU A 1 213 ? -9.442 18.211 20.325 1.00 72.50 213 LEU A O 1
ATOM 1699 N N . GLN A 1 214 ? -10.943 18.760 18.738 1.00 69.44 214 GLN A N 1
ATOM 1700 C CA . GLN A 1 214 ? -10.159 18.265 17.603 1.00 69.44 214 GLN A CA 1
ATOM 1701 C C . GLN A 1 214 ? -8.834 19.022 17.443 1.00 69.44 214 GLN A C 1
ATOM 1703 O O . GLN A 1 214 ? -7.786 18.394 17.288 1.00 69.44 214 GLN A O 1
ATOM 1708 N N . LEU A 1 215 ? -8.848 20.354 17.546 1.00 71.94 215 LEU A N 1
ATOM 1709 C CA . LEU A 1 215 ? -7.636 21.178 17.472 1.00 71.94 215 LEU A CA 1
ATOM 1710 C C . LEU A 1 215 ? -6.700 20.966 18.674 1.00 71.94 215 LEU A C 1
ATOM 1712 O O . LEU A 1 215 ? -5.476 20.999 18.521 1.00 71.94 215 LEU A O 1
ATOM 1716 N N . ALA A 1 216 ? -7.255 20.708 19.861 1.00 66.62 216 ALA A N 1
ATOM 1717 C CA . ALA A 1 216 ? -6.499 20.404 21.077 1.00 66.62 216 ALA A CA 1
ATOM 1718 C C . ALA A 1 216 ? -5.949 18.961 21.117 1.00 66.62 216 ALA A C 1
ATOM 1720 O O . ALA A 1 216 ? -5.046 18.666 21.912 1.00 66.62 216 ALA A O 1
ATOM 1721 N N . GLY A 1 217 ? -6.463 18.070 20.259 1.00 64.69 217 GLY A N 1
ATOM 1722 C CA . GLY A 1 217 ? -6.114 16.649 20.217 1.00 64.69 217 GLY A CA 1
ATOM 1723 C C . GLY A 1 217 ? -6.712 15.830 21.366 1.00 64.69 217 GLY A C 1
ATOM 1724 O O . GLY A 1 217 ? -6.137 14.812 21.748 1.00 64.69 217 GLY A O 1
ATOM 1725 N N . ILE A 1 218 ? -7.828 16.279 21.944 1.00 65.88 218 ILE A N 1
ATOM 1726 C CA . ILE A 1 218 ? -8.538 15.599 23.033 1.00 65.88 218 ILE A CA 1
ATOM 1727 C C . ILE A 1 218 ? -9.708 14.824 22.409 1.00 65.88 218 ILE A C 1
ATOM 1729 O O . ILE A 1 218 ? -10.551 15.415 21.738 1.00 65.88 218 ILE A O 1
ATOM 1733 N N . ARG A 1 219 ? -9.762 13.497 22.592 1.00 55.75 219 ARG A N 1
ATOM 1734 C CA . ARG A 1 219 ? -10.918 12.685 22.160 1.00 55.75 219 ARG A CA 1
ATOM 1735 C C . ARG A 1 219 ? -12.093 12.958 23.104 1.00 55.75 219 ARG A C 1
ATOM 1737 O O . ARG A 1 219 ? -11.875 13.152 24.296 1.00 55.75 219 ARG A O 1
ATOM 1744 N N . GLU A 1 220 ? -13.315 12.955 22.570 1.00 53.91 220 GLU A N 1
ATOM 1745 C CA . GLU A 1 220 ? -14.561 13.339 23.266 1.00 53.91 220 GLU A CA 1
ATOM 1746 C C . GLU A 1 220 ? -14.838 12.575 24.581 1.00 53.91 220 GLU A C 1
ATOM 1748 O O . GLU A 1 220 ? -15.639 13.032 25.391 1.00 53.91 220 GLU A O 1
ATOM 1753 N N . ASP A 1 221 ? -14.112 11.487 24.853 1.00 46.75 221 ASP A N 1
ATOM 1754 C CA . ASP A 1 221 ? -14.274 10.644 26.043 1.00 46.75 221 ASP A CA 1
ATOM 1755 C C . ASP A 1 221 ? -13.375 11.024 27.238 1.00 46.75 221 ASP A C 1
ATOM 1757 O O . ASP A 1 221 ? -13.191 10.220 28.153 1.00 46.75 221 ASP A O 1
ATOM 1761 N N . GLY A 1 222 ? -12.765 12.216 27.257 1.00 43.47 222 GLY A N 1
ATOM 1762 C CA . GLY A 1 222 ? -12.023 12.724 28.427 1.00 43.47 222 GLY A CA 1
ATOM 1763 C C . GLY A 1 222 ? -10.811 11.880 28.854 1.00 43.47 222 GLY A C 1
ATOM 1764 O O . GLY A 1 222 ? -10.206 12.126 29.896 1.00 43.47 222 GLY A O 1
ATOM 1765 N N . THR A 1 223 ? -10.419 10.899 28.047 1.00 37.62 223 THR A N 1
ATOM 1766 C CA . THR A 1 223 ? -9.262 10.042 28.281 1.00 37.62 223 THR A CA 1
ATOM 1767 C C . THR A 1 223 ? -8.147 10.495 27.351 1.00 37.62 223 THR A C 1
ATOM 1769 O O . THR A 1 223 ? -8.189 10.316 26.133 1.00 37.62 223 THR A O 1
ATOM 1772 N N . GLY A 1 224 ? -7.158 11.170 27.940 1.00 33.97 224 GLY A N 1
ATOM 1773 C CA . GLY A 1 224 ? -5.927 11.536 27.252 1.00 33.97 224 GLY A CA 1
ATOM 1774 C C . GLY A 1 224 ? -5.279 10.290 26.655 1.00 33.97 224 GLY A C 1
ATOM 1775 O O . GLY A 1 224 ? -5.106 9.286 27.344 1.00 33.97 224 GLY A O 1
ATOM 1776 N N . ALA A 1 225 ? -4.951 10.345 25.366 1.00 31.38 225 ALA A N 1
ATOM 1777 C CA . ALA A 1 225 ? -4.144 9.313 24.740 1.00 31.38 225 ALA A CA 1
ATOM 1778 C C . ALA A 1 225 ? -2.711 9.422 25.282 1.00 31.38 225 ALA A C 1
ATOM 1780 O O . ALA A 1 225 ? -2.097 10.489 25.184 1.00 31.38 225 ALA A O 1
ATOM 1781 N N . ALA A 1 226 ? -2.238 8.332 25.889 1.00 31.56 226 ALA A N 1
ATOM 1782 C CA . ALA A 1 226 ? -0.818 8.058 26.083 1.00 31.56 226 ALA A CA 1
ATOM 1783 C C . ALA A 1 226 ? -0.114 7.878 24.730 1.00 31.56 226 ALA A C 1
ATOM 1785 O O . ALA A 1 226 ? -0.786 7.409 23.778 1.00 31.56 226 ALA A O 1
#

Radius of gyration: 30.79 Å; Cα contacts (8 Å, |Δi|>4): 189; chains: 1; bounding box: 63×74×66 Å

Mean predicted aligned error: 19.26 Å

Foldseek 3Di:
DDLVVLLVVQLVCLLVVVQLVLCVVQVHDSPLSPPSQDALVSSCCSCCPRVNHDHDHSVNCVVDPVSVVVSVVSRVVSPDPPDPPDDDPVSVVVVVVLVPDPDPVVSVVVVVVVVVVVVVVVVVVVVLVVLVPDPLRPSVPQPDPDDDPVSVVPDPPDDDPVSLVVLVVVLVLQQDQDPRQVVVQWDDDPQWIFHVDDDGDTPADNVRSVVSCSNSVHDPPRDDDD

Sequence (226 aa):
MTLLEHLREACDAIISGQAPDEAKAKKQDSRQFRSRIVTPENIYQYCKKVKSYDGPHFATIRANPELLEYVELRNKSSRVPRTPAKQTEHQVEVNDALNRITSIDDRQTLWEEVEEGRAAKAHANMLLQFLSGLPSVIVDALPGKKMTIDNLRVAPTALDPTSKKLLRELVRSLTDNEVHLAAFDLIYKKGRVRMDYGAETELISPEQMQLLLQLAGIREDGTGAA